Protein 9H48 (pdb70)

Radius of gyration: 15.67 Å; Cα contacts (8 Å, |Δi|>4): 353; chains: 1; bounding box: 42×38×48 Å

B-factor: mean 22.32, std 10.95, range [10.14, 76.87]

GO terms:
  GO:0004800 thyroxine 5'-deiodinase activity (F, IDA)
  GO:0050873 brown fat cell differentiation (P, IDA)
  GO:0004800 thyroxine 5'-deiodinase activity (F, IMP)
  GO:0042404 thyroid hormone catabolic process (P, IMP)
  GO:0006629 lipid metabolic process (P, IMP)
  GO:0005886 plasma membrane (C, TAS)
  GO:0120162 positive regulation of cold-induced thermogenesis (P, IMP)
  GO:0070460 thyroid-stimulating hormone secretion (P, TAS)

Organism: Mus musculus (NCBI:txid10090)

Structure (mmCIF, N/CA/C/O backbone):
data_9H48
#
_entry.id   9H48
#
_cell.length_a   47.772
_cell.length_b   47.772
_cell.length_c   64.686
_cell.angle_alpha   90.000
_cell.angle_beta   90.000
_cell.angle_gamma   120.000
#
_symmetry.space_group_name_H-M   'P 32'
#
loop_
_entity.id
_entity.type
_entity.pdbx_description
1 polymer 'Type II iodothyronine deiodinase'
2 water water
#
loop_
_atom_site.group_PDB
_atom_site.id
_atom_site.type_symbol
_atom_site.label_atom_id
_atom_site.label_alt_id
_atom_site.label_comp_id
_atom_site.label_asym_id
_atom_site.label_entity_id
_atom_site.label_seq_id
_atom_site.pdbx_PDB_ins_code
_atom_site.Cartn_x
_atom_site.Cartn_y
_atom_site.Cartn_z
_atom_site.occupancy
_atom_site.B_iso_or_equiv
_atom_site.auth_seq_id
_atom_site.auth_comp_id
_atom_site.auth_asym_id
_atom_site.auth_atom_id
_atom_site.pdbx_PDB_model_num
ATOM 1 N N A GLY A 1 1 ? 29.59405 -18.04257 -1.64356 0.539 24.96302 70 GLY A N 1
ATOM 2 N N B GLY A 1 1 ? 31.28709 -19.30405 -3.70301 0.461 23.32223 70 GLY A N 1
ATOM 3 C CA A GLY A 1 1 ? 29.98207 -18.79205 -2.82855 0.539 25.07398 70 GLY A CA 1
ATOM 4 C CA B GLY A 1 1 ? 30.11404 -18.89653 -2.93476 0.461 23.74233 70 GLY A CA 1
ATOM 5 C C A GLY A 1 1 ? 28.84964 -19.03664 -3.80493 0.539 23.50085 70 GLY A C 1
ATOM 6 C C B GLY A 1 1 ? 28.74746 -18.91866 -3.62261 0.461 23.14255 70 GLY A C 1
ATOM 7 O O A GLY A 1 1 ? 28.63540 -18.29779 -4.74972 0.539 25.05831 70 GLY A O 1
ATOM 8 O O B GLY A 1 1 ? 28.24242 -17.88098 -4.12046 0.461 24.64108 70 GLY A O 1
ATOM 13 N N . ALA A 1 2 ? 28.10102 -20.09119 -3.57341 1.000 21.78726 71 ALA A N 1
ATOM 14 C CA . ALA A 1 2 ? 26.89273 -20.32399 -4.35323 1.000 19.28434 71 ALA A CA 1
ATOM 15 C C . ALA A 1 2 ? 25.62372 -19.72564 -3.74537 1.000 18.43197 71 ALA A C 1
ATOM 16 O O . ALA A 1 2 ? 24.62037 -19.64894 -4.43973 1.000 18.16749 71 ALA A O 1
ATOM 24 N N . TYR A 1 3 ? 25.62246 -19.38505 -2.45339 1.000 17.53342 72 TYR A N 1
ATOM 25 C CA . TYR A 1 3 ? 24.47963 -18.80472 -1.77140 1.000 17.41872 72 TYR A CA 1
ATOM 26 C C . TYR A 1 3 ? 25.01981 -18.06897 -0.55263 1.000 19.55118 72 TYR A C 1
ATOM 27 O O . TYR A 1 3 ? 26.11068 -18.38245 -0.06860 1.000 22.28737 72 TYR A O 1
ATOM 45 N N . LYS A 1 4 ? 24.23407 -17.12851 -0.04083 1.000 22.22332 73 LYS A N 1
ATOM 46 C CA . LYS A 1 4 ? 24.59272 -16.36309 1.15032 1.000 24.20769 73 LYS A CA 1
ATOM 47 C C . LYS A 1 4 ? 23.77604 -16.83444 2.34646 1.000 25.40544 73 LYS A C 1
ATOM 48 O O . LYS A 1 4 ? 22.64448 -17.27873 2.19601 1.000 27.27133 73 LYS A O 1
ATOM 67 N N . GLN A 1 5 ? 24.34458 -16.68063 3.57084 1.000 27.71327 74 GLN A N 1
ATOM 68 C CA . GLN A 1 5 ? 23.64150 -17.00445 4.83309 1.000 30.32681 74 GLN A CA 1
ATOM 69 C C . GLN A 1 5 ? 24.14057 -16.18794 6.02700 1.000 29.54483 74 GLN A C 1
ATOM 70 O O . GLN A 1 5 ? 25.01303 -16.64837 6.75878 1.000 32.37804 74 GLN A O 1
ATOM 84 N N . VAL A 1 6 ? 23.52342 -15.17680 6.31707 1.000 26.04231 75 VAL A N 1
ATOM 85 C CA . VAL A 1 6 ? 23.94956 -14.28896 7.39410 1.000 24.21815 75 VAL A CA 1
ATOM 86 C C . VAL A 1 6 ? 23.39933 -14.73552 8.74174 1.000 21.33344 75 VAL A C 1
ATOM 87 O O . VAL A 1 6 ? 22.30676 -15.27845 8.85776 1.000 21.20406 75 VAL A O 1
ATOM 100 N N . LYS A 1 7 ? 24.15641 -14.48458 9.79991 1.000 20.25150 76 LYS A N 1
ATOM 101 C CA . LYS A 1 7 ? 23.73325 -14.86397 11.13099 1.000 20.48814 76 LYS A CA 1
ATOM 102 C C . LYS A 1 7 ? 24.13696 -13.83147 12.17670 1.000 18.62300 76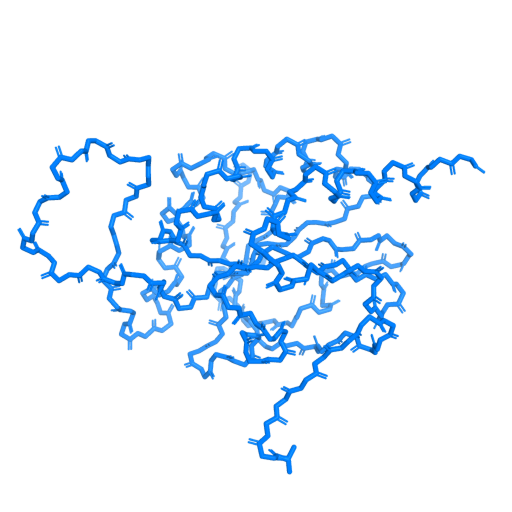 LYS A C 1
ATOM 103 O O . LYS A 1 7 ? 25.02089 -12.98670 11.99501 1.000 18.34614 76 LYS A O 1
ATOM 122 N N . LEU A 1 8 ? 23.43307 -13.92330 13.29479 1.000 18.70929 77 LEU A N 1
ATOM 123 C CA . LEU A 1 8 ? 23.62191 -13.05630 14.43324 1.000 19.42512 77 LEU A CA 1
ATOM 124 C C . LEU A 1 8 ? 25.07801 -13.09135 14.84159 1.000 18.74525 77 LEU A C 1
ATOM 125 O O . LEU A 1 8 ? 25.67581 -14.17219 14.90532 1.000 19.37053 77 LEU A O 1
ATOM 141 N N . GLY A 1 9 ? 25.65720 -11.91067 15.10551 1.000 18.57549 78 GLY A N 1
ATOM 142 C CA . GLY A 1 9 ? 27.01278 -11.76554 15.53362 1.000 18.24028 78 GLY A CA 1
ATOM 143 C C . GLY A 1 9 ? 27.97869 -11.45192 14.42174 1.000 18.07208 78 GLY A C 1
ATOM 144 O O . GLY A 1 9 ? 29.04638 -10.88337 14.68214 1.000 19.49075 78 GLY A O 1
ATOM 148 N N . GLU A 1 10 ? 27.62066 -11.77616 13.18068 1.000 19.15241 79 GLU A N 1
ATOM 149 C CA . GLU A 1 10 ? 28.54362 -11.59102 12.08693 1.000 18.67117 79 GLU A CA 1
ATOM 150 C C . GLU A 1 10 ? 28.67614 -10.11765 11.76892 1.000 17.27521 79 GLU A C 1
ATOM 151 O O . GLU A 1 10 ? 27.79603 -9.29920 12.06946 1.000 18.14094 79 GLU A O 1
ATOM 163 N N . ASP A 1 11 ? 29.75333 -9.78653 11.08129 1.000 18.47329 80 ASP A N 1
ATOM 164 C CA . ASP A 1 11 ? 29.88528 -8.44556 10.53796 1.000 18.48746 80 ASP A CA 1
ATOM 165 C C . ASP A 1 11 ? 28.67414 -8.13429 9.67107 1.000 18.23905 80 ASP A C 1
ATOM 166 O O . ASP A 1 11 ? 28.24354 -8.95580 8.85005 1.000 20.32006 80 ASP A O 1
ATOM 175 N N . ALA A 1 12 ? 28.14482 -6.92411 9.78853 1.000 16.90414 81 ALA A N 1
ATOM 176 C CA . ALA A 1 12 ? 26.99994 -6.51719 8.96681 1.000 17.09763 81 ALA A CA 1
ATOM 177 C C . ALA A 1 12 ? 27.44332 -6.21862 7.53379 1.000 17.67182 81 ALA A C 1
ATOM 178 O O . ALA A 1 12 ? 28.32968 -5.37754 7.33223 1.000 19.21728 81 ALA A O 1
ATOM 185 N N . PRO A 1 13 ? 26.87424 -6.89130 6.52213 1.000 17.62584 82 PRO A N 1
ATOM 186 C CA . PRO A 1 13 ? 27.23071 -6.58863 5.13399 1.000 18.51563 82 PRO A CA 1
ATOM 187 C C . PRO A 1 13 ? 27.03963 -5.12952 4.79157 1.000 17.83328 82 PRO A C 1
ATOM 188 O O . PRO A 1 13 ? 25.99781 -4.53693 5.09814 1.000 18.25760 82 PRO A O 1
ATOM 199 N N . ASN A 1 14 ? 28.04403 -4.53655 4.13948 1.000 18.21222 83 ASN A N 1
ATOM 200 C CA . ASN A 1 14 ? 27.97040 -3.09694 3.85604 1.000 19.32231 83 ASN A CA 1
ATOM 201 C C . ASN A 1 14 ? 27.39697 -2.86616 2.46326 1.000 19.66762 83 ASN A C 1
ATOM 202 O O . ASN A 1 14 ? 28.08069 -2.46865 1.51180 1.000 20.26334 83 ASN A O 1
ATOM 213 N N . SER A 1 15 ? 26.11968 -3.14826 2.35037 1.000 18.59904 84 SER A N 1
ATOM 214 C CA . SER A 1 15 ? 25.50093 -3.21306 1.03039 1.000 18.03349 84 SER A CA 1
ATOM 215 C C . SER A 1 15 ? 25.42317 -1.85835 0.33755 1.000 18.08398 84 SER A C 1
ATOM 216 O O . SER A 1 15 ? 25.34353 -0.80799 0.96789 1.000 18.78962 84 SER A O 1
ATOM 224 N N . SER A 1 16 ? 25.40953 -1.90105 -0.99441 1.000 18.38025 85 SER A N 1
ATOM 225 C CA . SER A 1 16 ? 25.25066 -0.72436 -1.82515 1.000 18.02114 85 SER A CA 1
ATOM 226 C C . SER A 1 16 ? 23.78108 -0.37821 -2.05022 1.000 16.81374 85 SER A C 1
ATOM 227 O O . SER A 1 16 ? 22.99435 -1.22028 -2.50088 1.000 17.46539 85 SER A O 1
ATOM 235 N N . VAL A 1 17 ? 23.43277 0.86761 -1.78063 1.000 16.52353 86 VAL A N 1
ATOM 236 C CA . VAL A 1 17 ? 22.04357 1.32125 -1.79605 1.000 16.27291 86 VAL A CA 1
ATOM 237 C C . VAL A 1 17 ? 21.98256 2.73662 -2.37859 1.000 16.92907 86 VAL A C 1
ATOM 238 O O . VAL A 1 17 ? 23.01263 3.34300 -2.69423 1.000 18.08569 86 VAL A O 1
ATOM 251 N N . VAL A 1 18 ? 20.76203 3.26717 -2.53431 1.000 17.10173 87 VAL A N 1
ATOM 252 C CA . VAL A 1 18 ? 20.55643 4.58314 -3.13864 1.000 16.84200 87 VAL A CA 1
ATOM 253 C C . VAL A 1 18 ? 19.68752 5.42568 -2.20172 1.000 16.01121 87 VAL A C 1
ATOM 254 O O . VAL A 1 18 ? 18.61385 4.99236 -1.78283 1.000 16.52254 87 VAL A O 1
ATOM 267 N N . HIS A 1 19 ? 20.10514 6.66166 -1.95459 1.000 17.00218 88 HIS A N 1
ATOM 268 C CA A HIS A 1 19 ? 19.35330 7.54342 -1.05942 0.566 17.49351 88 HIS A CA 1
ATOM 269 C CA B HIS A 1 19 ? 19.36684 7.56474 -1.08401 0.434 17.39756 88 HIS A CA 1
ATOM 270 C C . HIS A 1 19 ? 18.00144 7.94061 -1.66226 1.000 16.83842 88 HIS A C 1
ATOM 271 O O . HIS A 1 19 ? 17.86340 8.19655 -2.86074 1.000 17.41824 88 HIS A O 1
ATOM 298 N N . VAL A 1 20 ? 16.99256 7.98114 -0.80030 1.000 15.16028 89 VAL A N 1
ATOM 299 C CA . VAL A 1 20 ? 15.66469 8.46813 -1.11309 1.000 15.22372 89 VAL A CA 1
ATOM 300 C C . VAL A 1 20 ? 15.42885 9.66655 -0.19063 1.000 16.90655 89 VAL A C 1
ATOM 301 O O . VAL A 1 20 ? 15.43512 9.53995 1.04801 1.000 19.15650 89 VAL A O 1
ATOM 314 N N . SER A 1 21 ? 15.27431 10.84311 -0.77736 1.000 17.97958 90 SER A N 1
ATOM 315 C CA A SER A 1 21 ? 15.15769 12.05290 0.01848 0.552 20.33438 90 SER A CA 1
ATOM 316 C CA B SER A 1 21 ? 15.16527 12.04501 0.02909 0.448 20.65842 90 SER A CA 1
ATOM 317 C C . SER A 1 21 ? 13.86130 12.05492 0.79941 1.000 23.11568 90 SER A C 1
ATOM 318 O O . SER A 1 21 ? 12.81325 11.66359 0.28759 1.000 24.69310 90 SER A O 1
ATOM 333 N N . ASN A 1 22 ? 13.95874 12.53842 2.03896 1.000 27.83871 91 ASN A N 1
ATOM 334 C CA . ASN A 1 22 ? 12.87896 12.45932 3.02957 1.000 34.79409 91 ASN A CA 1
ATOM 335 C C . ASN A 1 22 ? 13.02017 13.70816 3.87955 1.000 41.54171 91 ASN A C 1
ATOM 336 O O . ASN A 1 22 ? 13.33837 13.65053 5.06788 1.000 41.68983 91 ASN A O 1
ATOM 347 N N . PRO A 1 23 ? 12.82371 14.88880 3.27391 1.000 47.18065 92 PRO A N 1
ATOM 348 C CA . PRO A 1 23 ? 13.19830 16.15153 3.93220 1.000 51.51148 92 PRO A CA 1
ATOM 349 C C . PRO A 1 23 ? 12.14797 16.61320 4.93095 1.000 55.30387 92 PRO A C 1
ATOM 350 O O . PRO A 1 23 ? 10.97686 16.23103 4.87142 1.000 56.11914 92 PRO A O 1
ATOM 361 N N . GLU A 1 24 ? 12.59106 17.47283 5.84819 1.000 57.68900 93 GLU A N 1
ATOM 362 C CA . GLU A 1 24 ? 11.73335 17.96430 6.92266 1.000 59.96297 93 GLU A CA 1
ATOM 363 C C . GLU A 1 24 ? 10.77719 19.02873 6.40221 1.000 60.21581 93 GLU A C 1
ATOM 364 O O . GLU A 1 24 ? 10.42316 19.02304 5.22236 1.000 60.26093 93 GLU A O 1
ATOM 376 N N . THR A 1 34 ? 21.39252 14.71078 1.79664 1.000 58.21023 103 THR A N 1
ATOM 377 C CA . THR A 1 34 ? 22.14856 14.28220 0.62066 1.000 57.67302 103 THR A CA 1
ATOM 378 C C . THR A 1 34 ? 21.23664 14.26096 -0.60936 1.000 55.19643 103 THR A C 1
ATOM 379 O O . THR A 1 34 ? 20.00132 14.19441 -0.47951 1.000 56.22708 103 THR A O 1
ATOM 389 N N . ALA A 1 35 ? 21.84685 14.31568 -1.79709 1.000 51.12578 104 ALA A N 1
ATOM 390 C CA . ALA A 1 35 ? 21.07993 14.42063 -3.03365 1.000 46.74550 104 ALA A CA 1
ATOM 391 C C . ALA A 1 35 ? 20.19226 13.19492 -3.22006 1.000 41.71487 104 ALA A C 1
ATOM 392 O O . ALA A 1 35 ? 20.60584 12.06408 -2.94368 1.000 41.00069 104 ALA A O 1
ATOM 399 N N . ASP A 1 36 ? 18.95460 13.43025 -3.67745 1.000 38.00944 105 ASP A N 1
ATOM 400 C CA . ASP A 1 36 ? 18.02460 12.33712 -3.96126 1.000 33.98352 105 ASP A CA 1
ATOM 401 C C . ASP A 1 36 ? 18.65686 11.45532 -5.02373 1.000 32.33483 105 ASP A C 1
ATOM 402 O O . ASP A 1 36 ? 19.19877 11.95477 -6.01919 1.000 33.05200 105 ASP A O 1
ATOM 411 N N . GLY A 1 37 ? 18.65945 10.15322 -4.77388 1.000 31.23707 106 GLY A N 1
ATOM 412 C CA . GLY A 1 37 ? 19.24061 9.20110 -5.69449 1.000 30.73326 106 GLY A CA 1
ATOM 413 C C . GLY A 1 37 ? 20.72999 8.99426 -5.55092 1.000 28.82641 106 GLY A C 1
ATOM 414 O O . GLY A 1 37 ? 21.30211 8.15231 -6.25766 1.000 30.27548 106 GLY A O 1
ATOM 418 N N . ALA A 1 38 ? 21.38034 9.67532 -4.62492 1.000 26.71748 107 ALA A N 1
ATOM 419 C CA . ALA A 1 38 ? 22.81239 9.45676 -4.44366 1.000 25.87432 107 ALA A CA 1
ATOM 420 C C . ALA A 1 38 ? 23.14379 8.03699 -3.97769 1.000 24.91822 107 ALA A C 1
ATOM 421 O O . ALA A 1 38 ? 22.52108 7.49514 -3.09067 1.000 23.97431 107 ALA A O 1
ATOM 428 N N . GLU A 1 39 ? 24.18253 7.45828 -4.56489 1.000 24.66513 108 GLU A N 1
ATOM 429 C CA . GLU A 1 39 ? 24.63573 6.14958 -4.11870 1.000 24.38906 108 GLU A CA 1
ATOM 430 C C . GLU A 1 39 ? 25.33022 6.25652 -2.77892 1.000 21.62128 108 GLU A C 1
ATOM 431 O O . GLU A 1 39 ? 26.01250 7.23952 -2.47724 1.000 23.41879 108 GLU A O 1
ATOM 443 N N . CYS A 1 40 ? 25.13630 5.23803 -1.96179 1.000 20.61597 109 CYS A N 1
ATOM 444 C CA . CYS A 1 40 ? 25.72047 5.16568 -0.63226 1.000 20.44852 109 CYS A CA 1
ATOM 445 C C . CYS A 1 40 ? 25.80148 3.70769 -0.18678 1.000 19.02316 109 CYS A C 1
ATOM 446 O O . CYS A 1 40 ? 25.45788 2.77857 -0.92100 1.000 19.15732 109 CYS A O 1
ATOM 454 N N . HIS A 1 41 ? 26.26580 3.51590 1.05333 1.000 20.64357 110 HIS A N 1
ATOM 455 C CA . HIS A 1 41 ? 26.36427 2.18515 1.63799 1.000 20.28073 110 HIS A CA 1
ATOM 456 C C . HIS A 1 41 ? 25.63260 2.14165 2.96724 1.000 19.29155 110 HIS A C 1
ATOM 457 O O . HIS A 1 41 ? 25.57950 3.14395 3.69313 1.000 19.23092 110 HIS A O 1
ATOM 471 N N . LEU A 1 42 ? 25.15651 0.94811 3.31937 1.000 18.12901 111 LEU A N 1
ATOM 472 C CA A LEU A 1 42 ? 24.37094 0.77131 4.53752 0.539 17.69268 111 LEU A CA 1
ATOM 473 C CA B LEU A 1 42 ? 24.36947 0.77367 4.53546 0.461 18.22055 111 LEU A CA 1
ATOM 474 C C . LEU A 1 42 ? 25.08937 1.29223 5.77546 1.000 18.24310 111 LEU A C 1
ATOM 475 O O . LEU A 1 42 ? 24.48978 1.95013 6.61564 1.000 18.89750 111 LEU A O 1
ATOM 506 N N . LEU A 1 43 ? 26.37480 0.97763 5.92653 1.000 19.42689 112 LEU A N 1
ATOM 507 C CA . LEU A 1 43 ? 27.07785 1.38191 7.14493 1.000 21.93809 112 LEU A CA 1
ATOM 508 C C . LEU A 1 43 ? 27.40065 2.86127 7.17524 1.000 21.18984 112 LEU A C 1
ATOM 509 O O . LEU A 1 43 ? 27.80285 3.36555 8.22594 1.000 21.43666 112 LEU A O 1
ATOM 525 N N . ASP A 1 44 ? 27.15010 3.58563 6.08173 1.000 20.66822 113 ASP A N 1
ATOM 526 C CA . ASP A 1 44 ? 27.23814 5.03644 6.15936 1.000 20.68266 113 ASP A CA 1
ATOM 527 C C . ASP A 1 44 ? 26.24800 5.58989 7.17073 1.000 20.82443 113 ASP A C 1
ATOM 528 O O . ASP A 1 44 ? 26.45340 6.70251 7.67127 1.000 22.12937 113 ASP A O 1
ATOM 537 N N . PHE A 1 45 ? 25.17573 4.85067 7.47271 1.000 19.59492 114 PHE A N 1
ATOM 538 C CA . PHE A 1 45 ? 24.13654 5.31098 8.37959 1.000 19.16072 114 PHE A CA 1
ATOM 539 C C . PHE A 1 45 ? 24.36913 4.92429 9.82924 1.000 21.15901 114 PHE A C 1
ATOM 540 O O . PHE A 1 45 ? 23.58484 5.31881 10.70685 1.000 23.03276 114 PHE A O 1
ATOM 557 N N . ALA A 1 46 ? 25.41099 4.15853 10.10169 1.000 22.06329 115 ALA A N 1
ATOM 558 C CA . ALA A 1 46 ? 25.69579 3.70709 11.45693 1.000 25.31079 115 ALA A CA 1
ATOM 559 C C . ALA A 1 46 ? 26.73309 4.60450 12.11021 1.000 27.98365 115 ALA A C 1
ATOM 560 O O . ALA A 1 46 ? 27.65838 5.07490 11.43834 1.000 30.83533 115 ALA A O 1
ATOM 567 N N . SER A 1 47 ? 26.61646 4.80211 13.43926 1.000 30.26003 116 SER A N 1
ATOM 568 C CA . SER A 1 47 ? 27.39464 5.84220 14.13330 1.000 34.63937 116 SER A CA 1
ATOM 569 C C . SER A 1 47 ? 27.77473 5.40061 15.53920 1.000 34.68312 116 SER A C 1
ATOM 570 O O . SER A 1 47 ? 26.89772 5.08467 16.34272 1.000 34.73310 116 SER A O 1
ATOM 577 N N . ALA A 1 48 ? 29.06411 5.37677 15.85335 1.000 34.31601 117 ALA A N 1
ATOM 578 C CA . ALA A 1 48 ? 29.54198 5.11127 17.22020 1.000 32.86716 117 ALA A CA 1
ATOM 579 C C . ALA A 1 48 ? 28.94105 3.82036 17.77842 1.000 28.89570 117 ALA A C 1
ATOM 580 O O . ALA A 1 48 ? 28.99150 2.76512 17.12496 1.000 30.86984 117 ALA A O 1
ATOM 587 N N . GLU A 1 49 ? 28.41405 3.81647 18.99912 1.000 27.29440 118 GLU A N 1
ATOM 588 C CA . GLU A 1 49 ? 27.82364 2.59176 19.54315 1.000 27.88753 118 GLU A CA 1
ATOM 589 C C . GLU A 1 49 ? 26.31483 2.55803 19.41237 1.000 24.40761 118 GLU A C 1
ATOM 590 O O . GLU A 1 49 ? 25.63775 1.59706 19.97599 1.000 23.88146 118 GLU A O 1
ATOM 602 N N . ARG A 1 50 ? 25.77472 3.60149 18.61456 1.000 20.46848 119 ARG A N 1
ATOM 603 C CA . ARG A 1 50 ? 24.36844 3.79305 18.45779 1.000 17.86128 119 ARG A CA 1
ATOM 604 C C . ARG A 1 50 ? 23.85224 2.62793 17.63470 1.000 17.34608 119 ARG A C 1
ATOM 605 O O . ARG A 1 50 ? 24.44427 2.30007 16.59010 1.000 18.40006 119 ARG A O 1
ATOM 626 N N . PRO A 1 51 ? 22.82035 1.96538 18.07231 1.000 17.11509 120 PRO A N 1
ATOM 627 C CA . PRO A 1 51 ? 22.21131 0.94465 17.22782 1.000 16.72612 120 PRO A CA 1
ATOM 628 C C . PRO A 1 51 ? 21.71072 1.59511 15.94675 1.000 14.39469 120 PRO A C 1
ATOM 629 O O . PRO A 1 51 ? 21.20694 2.71650 15.96139 1.000 15.67781 120 PRO A O 1
ATOM 640 N N . LEU A 1 52 ? 21.77426 0.82100 14.85666 1.000 14.37076 121 LEU A N 1
ATOM 641 C CA . LEU A 1 52 ? 21.12452 1.13325 13.57956 1.000 13.40048 121 LEU A CA 1
ATOM 642 C C . LEU A 1 52 ? 20.08853 0.04900 13.32387 1.000 12.92025 121 LEU A C 1
ATOM 643 O O . LEU A 1 52 ? 20.43810 -1.10907 13.08432 1.000 13.31447 121 LEU A O 1
ATOM 659 N N . VAL A 1 53 ? 18.81894 0.44602 13.32344 1.000 12.91708 122 VAL A N 1
ATOM 660 C CA . VAL A 1 53 ? 17.70084 -0.47388 13.11658 1.000 12.10705 122 VAL A CA 1
ATOM 661 C C . VAL A 1 53 ? 17.37842 -0.41477 11.64521 1.000 12.02031 122 VAL A C 1
ATOM 662 O O . VAL A 1 53 ? 16.97311 0.64962 11.14169 1.000 13.38519 122 VAL A O 1
ATOM 675 N N . VAL A 1 54 ? 17.51268 -1.53566 10.94207 1.000 11.89966 123 VAL A N 1
ATOM 676 C CA . VAL A 1 54 ? 17.30969 -1.57978 9.50267 1.000 12.10383 123 VAL A CA 1
ATOM 677 C C . VAL A 1 54 ? 16.08337 -2.44069 9.20208 1.000 12.18950 123 VAL A C 1
ATOM 678 O O . VAL A 1 54 ? 16.02719 -3.62144 9.58177 1.000 12.14562 123 VAL A O 1
ATOM 691 N N . ASN A 1 55 ? 15.11648 -1.84989 8.49634 1.000 11.72334 124 ASN A N 1
ATOM 692 C CA . ASN A 1 55 ? 13.82436 -2.48095 8.20369 1.000 11.95888 124 ASN A CA 1
ATOM 693 C C . ASN A 1 55 ? 13.68761 -2.59855 6.69878 1.000 10.65410 124 ASN A C 1
ATOM 694 O O . ASN A 1 55 ? 13.66071 -1.58123 6.01173 1.000 11.36551 124 ASN A O 1
ATOM 705 N N . PHE A 1 56 ? 13.66696 -3.83763 6.20134 1.000 10.92081 125 PHE A N 1
ATOM 706 C CA . PHE A 1 56 ? 13.65236 -4.15302 4.77271 1.000 10.83664 125 PHE A CA 1
ATOM 707 C C . PHE A 1 56 ? 12.23339 -4.54468 4.34301 1.000 11.12354 125 PHE A C 1
ATOM 708 O O . PHE A 1 56 ? 11.60870 -5.38356 4.97491 1.000 11.21225 125 PHE A O 1
ATOM 725 N N . GLY A 1 57 ? 11.74868 -3.96778 3.23552 1.000 11.28483 126 GLY A N 1
ATOM 726 C CA . GLY A 1 57 ? 10.44747 -4.36626 2.71470 1.000 11.24356 126 GLY A CA 1
ATOM 727 C C . GLY A 1 57 ? 10.03562 -3.54656 1.50836 1.000 10.54150 126 GLY A C 1
ATOM 728 O O . GLY A 1 57 ? 10.84244 -2.83935 0.91286 1.000 11.14316 126 GLY A O 1
ATOM 732 N N . SER A 1 58 ? 8.76557 -3.68359 1.13425 1.000 10.60821 127 SER A N 1
ATOM 733 C CA . SER A 1 58 ? 8.20104 -3.02154 -0.05034 1.000 10.35550 127 SER A CA 1
ATOM 734 C C . SER A 1 58 ? 6.73059 -2.71996 0.20421 1.000 10.25688 127 SER A C 1
ATOM 735 O O . SER A 1 58 ? 6.11499 -3.30787 1.09938 1.000 11.29076 127 SER A O 1
ATOM 743 N N . ALA A 1 59 ? 6.16292 -1.81116 -0.59844 1.000 10.44375 128 ALA A N 1
ATOM 744 C CA . ALA A 1 59 ? 4.79366 -1.38356 -0.39601 1.000 10.35307 128 ALA A CA 1
ATOM 745 C C . ALA A 1 59 ? 3.77641 -2.48850 -0.57967 1.000 10.51203 128 ALA A C 1
ATOM 746 O O . ALA A 1 59 ? 2.65230 -2.38881 -0.05404 1.000 10.82819 128 ALA A O 1
ATOM 753 N N . THR A 1 60 ? 4.10516 -3.52447 -1.36404 1.000 10.90139 129 THR A N 1
ATOM 754 C CA . THR A 1 60 ? 3.16689 -4.59594 -1.64821 1.000 11.00156 129 THR A CA 1
ATOM 755 C C . THR A 1 60 ? 3.35336 -5.79258 -0.71939 1.000 11.25038 129 THR A C 1
ATOM 756 O O . THR A 1 60 ? 2.72019 -6.84561 -0.93730 1.000 11.66233 129 THR A O 1
ATOM 767 N N . CYS A 1 61 ? 4.12106 -5.64241 0.37005 1.000 10.59764 130 CYS A N 1
ATOM 768 C CA . CYS A 1 61 ? 4.33893 -6.68455 1.37288 1.000 10.53552 130 CYS A CA 1
ATOM 769 C C . CYS A 1 61 ? 3.49399 -6.36332 2.61733 1.000 11.34601 130 CYS A C 1
ATOM 770 O O . CYS A 1 61 ? 3.87275 -5.47946 3.40754 1.000 10.68073 130 CYS A O 1
ATOM 778 N N . PRO A 1 62 ? 2.35680 -7.01659 2.83073 1.000 11.30466 131 PRO A N 1
ATOM 779 C CA . PRO A 1 62 ? 1.49081 -6.65993 3.95889 1.000 11.38305 131 PRO A CA 1
ATOM 780 C C . PRO A 1 62 ? 2.15864 -6.80812 5.32779 1.000 10.91921 131 PRO A C 1
ATOM 781 O O . PRO A 1 62 ? 1.97090 -5.93319 6.17671 1.000 11.19859 131 PRO A O 1
ATOM 792 N N . PRO A 1 63 ? 2.90902 -7.86574 5.62410 1.000 11.19527 132 PRO A N 1
ATOM 793 C CA . PRO A 1 63 ? 3.53226 -7.89680 6.95964 1.000 12.38618 132 PRO A CA 1
ATOM 794 C C . PRO A 1 63 ? 4.36512 -6.65348 7.24865 1.000 12.04013 132 PRO A C 1
ATOM 795 O O . PRO A 1 63 ? 4.35729 -6.13046 8.38941 1.000 12.47005 132 PRO A O 1
ATOM 806 N N . PHE A 1 64 ? 5.09869 -6.16154 6.25102 1.000 11.12392 133 PHE A N 1
ATOM 807 C CA . PHE A 1 64 ? 5.89345 -4.94568 6.37099 1.000 10.68382 133 PHE A CA 1
ATOM 808 C C . PHE A 1 64 ? 5.01635 -3.71675 6.53892 1.000 10.14172 133 PHE A C 1
ATOM 809 O O . PHE A 1 64 ? 5.19078 -2.93098 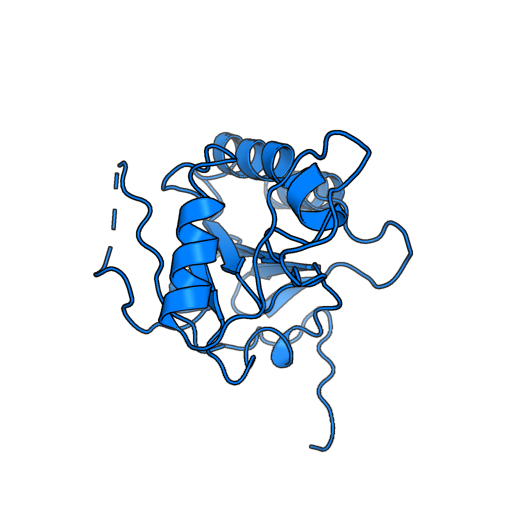7.47853 1.000 10.54084 133 PHE A O 1
ATOM 826 N N . THR A 1 65 ? 4.05845 -3.49297 5.61968 1.000 10.16061 134 THR A N 1
ATOM 827 C CA . THR A 1 65 ? 3.30986 -2.23025 5.67252 1.000 10.57549 134 THR A CA 1
ATOM 828 C C . THR A 1 65 ? 2.41667 -2.17918 6.90765 1.000 10.48017 134 THR A C 1
ATOM 829 O O . THR A 1 65 ? 2.21528 -1.10069 7.47262 1.000 11.28332 134 THR A O 1
ATOM 840 N N . ARG A 1 66 ? 1.88033 -3.32634 7.33105 1.000 10.99703 135 ARG A N 1
ATOM 841 C CA . ARG A 1 66 ? 1.06898 -3.36101 8.53541 1.000 11.44282 135 ARG A CA 1
ATOM 842 C C . ARG A 1 66 ? 1.78383 -2.81484 9.75858 1.000 11.23114 135 ARG A C 1
ATOM 843 O O . ARG A 1 66 ? 1.10412 -2.30649 10.65098 1.000 11.74260 135 ARG A O 1
ATOM 864 N N . GLN A 1 67 ? 3.10526 -2.97397 9.83828 1.000 10.72422 136 GLN A N 1
ATOM 865 C CA . GLN A 1 67 ? 3.87725 -2.51725 10.98689 1.000 10.97108 136 GLN A CA 1
ATOM 866 C C . GLN A 1 67 ? 4.61213 -1.20141 10.72726 1.000 11.27833 136 GLN A C 1
ATOM 867 O O . GLN A 1 67 ? 5.36426 -0.74680 11.58569 1.000 11.31199 136 GLN A O 1
ATOM 881 N N . LEU A 1 68 ? 4.39763 -0.55140 9.56833 1.000 10.25837 137 LEU A N 1
ATOM 882 C CA . LEU A 1 68 ? 5.07348 0.73071 9.34201 1.000 11.01985 137 LEU A CA 1
ATOM 883 C C . LEU A 1 68 ? 4.62110 1.79870 10.34336 1.000 12.07105 137 LEU A C 1
ATOM 884 O O . LEU A 1 68 ? 5.48189 2.58840 10.77651 1.000 12.17834 137 LEU A O 1
ATOM 900 N N . PRO A 1 69 ? 3.35091 1.88164 10.75275 1.000 11.16042 138 PRO A N 1
ATOM 901 C CA . PRO A 1 69 ? 3.03087 2.84640 11.82013 1.000 11.49856 138 PRO A CA 1
ATOM 902 C C . PRO A 1 69 ? 3.79038 2.55449 13.09678 1.000 11.76936 138 PRO A C 1
ATOM 903 O O . PRO A 1 69 ? 4.30460 3.49271 13.73801 1.000 12.27646 138 PRO A O 1
ATOM 914 N N . ALA A 1 70 ? 3.93336 1.28501 13.46706 1.000 11.23655 139 ALA A N 1
ATOM 915 C CA . ALA A 1 70 ? 4.70148 0.92473 14.65065 1.000 11.31445 139 ALA A CA 1
ATOM 916 C C . ALA A 1 70 ? 6.15938 1.25938 14.44837 1.000 11.29355 139 ALA A C 1
ATOM 917 O O . ALA A 1 70 ? 6.81906 1.67377 15.39722 1.000 12.03812 139 ALA A O 1
ATOM 924 N N . PHE A 1 71 ? 6.69329 1.13012 13.22885 1.000 12.27359 140 PHE A N 1
ATOM 925 C CA . PHE A 1 71 ? 8.05608 1.57280 12.94470 1.000 12.21240 140 PHE A CA 1
ATOM 926 C C . PHE A 1 71 ? 8.20986 3.07433 13.14827 1.000 11.97115 140 PHE A C 1
ATOM 927 O O . PHE A 1 71 ? 9.19711 3.54154 13.74911 1.000 12.71954 140 PHE A O 1
ATOM 944 N N . ARG A 1 72 ? 7.25588 3.83847 12.62756 1.000 12.40120 141 ARG A N 1
ATOM 945 C CA . ARG A 1 72 ? 7.25261 5.28974 12.80934 1.000 12.47815 141 ARG A CA 1
ATOM 946 C C . ARG A 1 72 ? 7.30020 5.64261 14.28783 1.000 12.10937 141 ARG A C 1
ATOM 947 O O . ARG A 1 72 ? 8.04662 6.53940 14.70838 1.000 12.06840 141 ARG A O 1
ATOM 968 N N . GLN A 1 73 ? 6.52845 4.92459 15.10211 1.000 12.03408 142 GLN A N 1
ATOM 969 C CA . GLN A 1 73 ? 6.54613 5.16839 16.53486 1.000 11.69485 142 GLN A CA 1
ATOM 970 C C . GLN A 1 73 ? 7.90479 4.87927 17.15832 1.000 11.69077 142 GLN A C 1
ATOM 971 O O . GLN A 1 73 ? 8.36405 5.63783 18.03097 1.000 12.57116 142 GLN A O 1
ATOM 985 N N . LEU A 1 74 ? 8.55269 3.79225 16.76049 1.000 11.31782 143 LEU A N 1
ATOM 986 C CA . LEU A 1 74 ? 9.92810 3.52167 17.22289 1.000 12.98747 143 LEU A CA 1
ATOM 987 C C . LEU A 1 74 ? 10.86645 4.67069 16.90324 1.000 12.61574 143 LEU A C 1
ATOM 988 O O . LEU A 1 74 ? 11.69552 5.05385 17.74106 1.000 13.99526 143 LEU A O 1
ATOM 1004 N N . VAL A 1 75 ? 10.78895 5.18030 15.67310 1.000 12.39497 144 VAL A N 1
ATOM 1005 C CA . VAL A 1 75 ? 11.61521 6.31380 15.25252 1.000 13.65165 144 VAL A CA 1
ATOM 1006 C C . VAL A 1 75 ? 11.32810 7.49312 16.17253 1.000 13.81885 144 VAL A C 1
ATOM 1007 O O . VAL A 1 75 ? 12.24591 8.14867 16.67231 1.000 15.99583 144 VAL A O 1
ATOM 1020 N N . GLU A 1 76 ? 10.06191 7.77794 16.41873 1.000 14.12957 145 GLU A N 1
ATOM 1021 C CA . GLU A 1 76 ? 9.72809 8.92250 17.25344 1.000 15.31228 145 GLU A CA 1
ATOM 1022 C C . GLU A 1 76 ? 10.27094 8.75633 18.66730 1.000 16.23776 145 GLU A C 1
ATOM 1023 O O . GLU A 1 76 ? 10.75854 9.71517 19.26845 1.000 18.69371 145 GLU A O 1
ATOM 1035 N N . GLU A 1 77 ? 10.18911 7.56246 19.22090 1.000 15.14252 146 GLU A N 1
ATOM 1036 C CA . GLU A 1 77 ? 10.54891 7.34626 20.60951 1.000 16.06813 146 GLU A CA 1
ATOM 1037 C C . GLU A 1 77 ? 12.03231 7.18266 20.81124 1.000 16.71892 146 GLU A C 1
ATOM 1038 O O . GLU A 1 77 ? 12.50759 7.47276 21.91358 1.000 19.34032 146 GLU A O 1
ATOM 1050 N N . PHE A 1 78 ? 12.77908 6.71152 19.81038 1.000 15.26606 147 PHE A N 1
ATOM 1051 C CA . PHE A 1 78 ? 14.17672 6.33349 20.00778 1.000 15.40657 147 PHE A CA 1
ATOM 1052 C C . PHE A 1 78 ? 15.17722 7.04233 19.11932 1.000 15.18855 147 PHE A C 1
ATOM 1053 O O . PHE A 1 78 ? 16.39006 6.78044 19.24740 1.000 16.81171 147 PHE A O 1
ATOM 1070 N N . SER A 1 79 ? 14.74785 7.94379 18.22623 1.000 16.45850 148 SER A N 1
ATOM 1071 C CA . SER A 1 79 ? 15.71032 8.51280 17.27975 1.000 17.81085 148 SER A CA 1
ATOM 1072 C C . SER A 1 79 ? 16.79778 9.35078 17.94688 1.000 19.75478 148 SER A C 1
ATOM 1073 O O . SER A 1 79 ? 17.85557 9.55608 17.34589 1.000 20.42456 148 SER A O 1
ATOM 1081 N N . SER A 1 80 ? 16.59210 9.83238 19.17718 1.000 20.50340 149 SER A N 1
ATOM 1082 C CA . SER A 1 80 ? 17.65099 10.59023 19.83929 1.000 22.63986 149 SER A CA 1
ATOM 1083 C C . SER A 1 80 ? 18.81685 9.68756 20.24404 1.000 22.43395 149 SER A C 1
ATOM 1084 O O . SER A 1 80 ? 19.93183 10.19001 20.41316 1.000 24.41677 149 SER A O 1
ATOM 1092 N N . VAL A 1 81 ? 18.59742 8.38083 20.35554 1.000 21.21767 150 VAL A N 1
ATOM 1093 C CA . VAL A 1 81 ? 19.58271 7.43367 20.86051 1.000 19.92198 150 VAL A CA 1
ATOM 1094 C C . VAL A 1 81 ? 19.92953 6.31201 19.88771 1.000 17.96747 150 VAL A C 1
ATOM 1095 O O . VAL A 1 81 ? 20.93627 5.61538 20.10268 1.000 19.15993 150 VAL A O 1
ATOM 1108 N N . ALA A 1 82 ? 19.15282 6.12805 18.81334 1.000 16.38464 151 ALA A N 1
ATOM 1109 C CA . ALA A 1 82 ? 19.35557 5.0570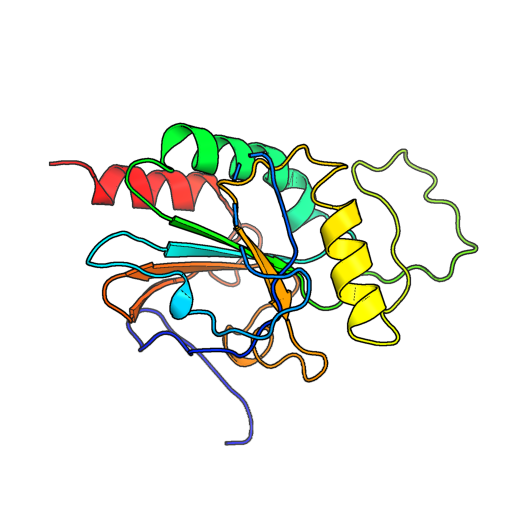7 17.84185 1.000 15.67103 151 ALA A CA 1
ATOM 1110 C C . ALA A 1 82 ? 19.00896 5.60625 16.47127 1.000 14.48949 151 ALA A C 1
ATOM 1111 O O . ALA A 1 82 ? 18.18949 6.53537 16.34959 1.000 15.28330 151 ALA A O 1
ATOM 1118 N N . ASP A 1 83 ? 19.66994 5.06837 15.45542 1.000 14.49252 152 ASP A N 1
ATOM 1119 C CA . ASP A 1 83 ? 19.40104 5.41657 14.05910 1.000 14.47330 152 ASP A CA 1
ATOM 1120 C C . ASP A 1 83 ? 18.48572 4.38689 13.42092 1.000 13.44172 152 ASP A C 1
ATOM 1121 O O . ASP A 1 83 ? 18.48119 3.21844 13.80876 1.000 13.73709 152 ASP A O 1
ATOM 1130 N N . PHE A 1 84 ? 17.69522 4.85583 12.43917 1.000 13.38413 153 PHE A N 1
ATOM 1131 C CA . PHE A 1 84 ? 16.67681 4.04362 11.76616 1.000 12.82886 153 PHE A CA 1
ATOM 1132 C C . PHE A 1 84 ? 16.85894 4.17993 10.26908 1.000 12.93993 153 PHE A C 1
ATOM 1133 O O . PHE A 1 84 ? 16.99322 5.29327 9.75300 1.000 14.56966 153 PHE A O 1
ATOM 1150 N N . LEU A 1 85 ? 16.79564 3.02192 9.58876 1.000 12.31842 154 LEU A N 1
ATOM 1151 C CA . LEU A 1 85 ? 16.97969 2.97049 8.13037 1.000 12.50754 154 LEU A CA 1
ATOM 1152 C C . LEU A 1 85 ? 15.93397 2.04012 7.53924 1.000 11.86647 154 LEU A C 1
ATOM 1153 O O . LEU A 1 85 ? 15.83926 0.88904 7.97338 1.000 13.48770 154 LEU A O 1
ATOM 1169 N N . LEU A 1 86 ? 15.17501 2.51572 6.55317 1.000 11.95318 155 LEU A N 1
ATOM 1170 C CA . LEU A 1 86 ? 14.24354 1.67933 5.80553 1.000 11.57415 155 LEU A CA 1
ATOM 1171 C C . LEU A 1 86 ? 14.91838 1.38021 4.47428 1.000 11.59269 155 LEU A C 1
ATOM 1172 O O . LEU A 1 86 ? 15.34041 2.31532 3.78603 1.000 12.34228 155 LEU A O 1
ATOM 1188 N N . VAL A 1 87 ? 15.04923 0.10522 4.12745 1.000 11.02129 156 VAL A N 1
ATOM 1189 C CA . VAL A 1 87 ? 15.62954 -0.32522 2.85621 1.000 11.70283 156 VAL A CA 1
ATOM 1190 C C . VAL A 1 87 ? 14.50310 -0.87541 1.98091 1.000 11.08938 156 VAL A C 1
ATOM 1191 O O . VAL A 1 87 ? 13.91314 -1.92381 2.28921 1.000 11.86372 156 VAL A O 1
ATOM 1204 N N . TYR A 1 88 ? 14.20167 -0.15397 0.89695 1.000 11.38417 157 TYR A N 1
ATOM 1205 C CA . TYR A 1 88 ? 13.12609 -0.49102 -0.02336 1.000 10.67497 157 TYR A CA 1
ATOM 1206 C C . TYR A 1 88 ? 13.65234 -1.48580 -1.04762 1.000 11.15780 157 TYR A C 1
ATOM 1207 O O . TYR A 1 88 ? 14.60182 -1.17822 -1.78958 1.000 12.14373 157 TYR A O 1
ATOM 1225 N N . ILE A 1 89 ? 13.10849 -2.70388 -1.04311 1.000 11.60806 158 ILE A N 1
ATOM 1226 C CA . ILE A 1 89 ? 13.57833 -3.81152 -1.88447 1.000 11.58332 158 ILE A CA 1
ATOM 1227 C C . ILE A 1 89 ? 12.61850 -4.06125 -3.04501 1.000 12.18228 158 ILE A C 1
ATOM 1228 O O . ILE A 1 89 ? 11.71041 -3.26886 -3.29739 1.000 13.28248 158 ILE A O 1
ATOM 1244 N N A ASP A 1 90 ? 12.86839 -5.11241 -3.82166 0.395 12.86193 159 ASP A N 1
ATOM 1245 N N B ASP A 1 90 ? 12.83650 -5.14955 -3.79114 0.605 12.88820 159 ASP A N 1
ATOM 1246 C CA A ASP A 1 90 ? 11.94514 -5.50749 -4.88353 0.395 13.54058 159 ASP A CA 1
ATOM 1247 C CA B ASP A 1 90 ? 11.91387 -5.48243 -4.87303 0.605 12.94690 159 ASP A CA 1
ATOM 1248 C C A ASP A 1 90 ? 10.53542 -5.71204 -4.32988 0.395 13.00855 159 ASP A C 1
ATOM 1249 C C B ASP A 1 90 ? 10.51560 -5.80302 -4.35060 0.605 12.39883 159 ASP A C 1
ATOM 1250 O O A ASP A 1 90 ? 10.35157 -6.03584 -3.15379 0.395 12.97592 159 ASP A O 1
ATOM 1251 O O B ASP A 1 90 ? 10.32955 -6.29505 -3.23337 0.605 12.88461 159 ASP A O 1
ATOM 1268 N N . GLU A 1 91 ? 9.51433 -5.51544 -5.17201 1.000 13.47323 160 GLU A N 1
ATOM 1269 C CA . GLU A 1 91 ? 8.14385 -5.73306 -4.70271 1.000 13.04190 160 GLU A CA 1
ATOM 1270 C C . GLU A 1 91 ? 7.86325 -7.18193 -4.33762 1.000 13.46099 160 GLU A C 1
ATOM 1271 O O . GLU A 1 91 ? 8.13771 -8.11180 -5.10741 1.000 14.79042 160 GLU A O 1
ATOM 1284 N N . ALA A 1 92 ? 7.22369 -7.37420 -3.19031 1.000 12.81801 161 ALA A N 1
ATOM 1285 C CA . ALA A 1 92 ? 6.78571 -8.70194 -2.78143 1.000 13.34931 161 ALA A CA 1
ATOM 1286 C C . ALA A 1 92 ? 5.70147 -9.25195 -3.69596 1.000 13.67410 161 ALA A C 1
ATOM 1287 O O . ALA A 1 92 ? 5.70210 -10.45937 -4.00461 1.000 15.22721 161 ALA A O 1
ATOM 1294 N N . HIS A 1 93 ? 4.73253 -8.40848 -4.07708 1.000 12.57974 162 HIS A N 1
ATOM 1295 C CA . HIS A 1 93 ? 3.55938 -8.85433 -4.83698 1.000 12.56228 162 HIS A CA 1
ATOM 1296 C C . HIS A 1 93 ? 3.30157 -7.80269 -5.90707 1.000 12.68274 162 HIS A C 1
ATOM 1297 O O . HIS A 1 93 ? 2.39037 -6.97893 -5.78825 1.000 13.25972 162 HIS A O 1
ATOM 1311 N N . PRO A 1 94 ? 4.09370 -7.80597 -6.96855 1.000 12.98349 163 PRO A N 1
ATOM 1312 C CA . PRO A 1 94 ? 3.94732 -6.76311 -7.98459 1.000 13.48549 163 PRO A CA 1
ATOM 1313 C C . PRO A 1 94 ? 2.58149 -6.82782 -8.64924 1.000 13.19237 163 PRO A C 1
ATOM 1314 O O . PRO A 1 94 ? 2.03650 -7.90392 -8.93546 1.000 14.44384 163 PRO A O 1
ATOM 1325 N N . SER A 1 95 ? 2.03402 -5.63312 -8.93463 1.000 13.53099 164 SER A N 1
ATOM 1326 C CA . SER A 1 95 ? 0.72765 -5.51844 -9.55116 1.000 14.52368 164 SER A CA 1
ATOM 1327 C C . SER A 1 95 ? 0.80699 -5.76509 -11.05233 1.000 14.46866 164 SER A C 1
ATOM 1328 O O . SER A 1 95 ? 1.70832 -5.24253 -11.71242 1.000 15.86931 164 SER A O 1
ATOM 1336 N N . ASP A 1 96 ? -0.24866 -6.37350 -11.61702 1.000 15.58024 165 ASP A N 1
ATOM 1337 C CA . ASP A 1 96 ? -0.44272 -6.44550 -13.07914 1.000 15.47992 165 ASP A CA 1
ATOM 1338 C C . ASP A 1 96 ? -1.46562 -5.46472 -13.54754 1.000 15.85861 165 ASP A C 1
ATOM 1339 O O . ASP A 1 96 ? -1.78980 -5.45473 -14.73979 1.000 16.21103 165 ASP A O 1
ATOM 1348 N N . GLY A 1 97 ? -1.96862 -4.60959 -12.67333 1.000 14.59884 166 GLY A N 1
ATOM 1349 C CA . GLY A 1 97 ? -2.73882 -3.45399 -13.10525 1.000 14.84195 166 GLY A CA 1
ATOM 1350 C C . GLY A 1 97 ? -4.20338 -3.64271 -13.39071 1.000 14.47785 166 GLY A C 1
ATOM 1351 O O . GLY A 1 97 ? -4.92161 -2.63495 -13.49832 1.000 14.85057 166 GLY A O 1
ATOM 1355 N N . TRP A 1 98 ? -4.67102 -4.88087 -13.54669 1.000 15.27708 167 TRP A N 1
ATOM 1356 C CA . TRP A 1 98 ? -6.04744 -5.18111 -13.94459 1.000 15.51089 167 TRP A CA 1
ATOM 1357 C C . TRP A 1 98 ? -6.91903 -5.57078 -12.76980 1.000 17.09813 167 TRP A C 1
ATOM 1358 O O . TRP A 1 98 ? -8.06076 -5.09339 -12.63517 1.000 16.86628 167 TRP A O 1
ATOM 1379 N N . ALA A 1 99 ? -6.42005 -6.46587 -11.92930 1.000 20.67025 168 ALA A N 1
ATOM 1380 C CA . ALA A 1 99 ? -7.26593 -7.05602 -10.90310 1.000 22.20221 168 ALA A CA 1
ATOM 1381 C C . ALA A 1 99 ? -7.51920 -6.03961 -9.82221 1.000 22.35007 168 ALA A C 1
ATOM 1382 O O . ALA A 1 99 ? -6.59255 -5.36014 -9.37369 1.000 24.02542 168 ALA A O 1
ATOM 1389 N N . VAL A 1 100 ? -8.76426 -5.95071 -9.36228 1.000 23.65933 169 VAL A N 1
ATOM 1390 C CA . VAL A 1 100 ? -9.14083 -4.97692 -8.34164 1.000 26.03165 169 VAL A CA 1
ATOM 1391 C C . VAL A 1 100 ? -9.13893 -5.69968 -6.99831 1.000 32.05224 169 VAL A C 1
ATOM 1392 O O . VAL A 1 100 ? -9.92635 -6.64996 -6.81329 1.000 31.99272 169 VAL A O 1
ATOM 1405 N N . PRO A 1 101 ? -8.23788 -5.33664 -6.06434 1.000 36.64618 170 PRO A N 1
ATOM 1406 C CA . PRO A 1 101 ? -8.34314 -5.86477 -4.69741 1.000 41.77153 170 PRO A CA 1
ATOM 1407 C C . PRO A 1 101 ? -9.77138 -5.65044 -4.21195 1.000 45.76500 170 PRO A C 1
ATOM 1408 O O . PRO A 1 101 ? -10.20411 -4.50042 -4.08927 1.000 45.44147 170 PRO A O 1
ATOM 1419 N N . GLY A 1 102 ? -10.52300 -6.73975 -4.00410 1.000 50.59278 171 GLY A N 1
ATOM 1420 C CA . GLY A 1 102 ? -11.92109 -6.61652 -3.62024 1.000 54.19813 171 GLY A CA 1
ATOM 1421 C C . GLY A 1 102 ? -12.10261 -6.10286 -2.21110 1.000 57.15674 171 GLY A C 1
ATOM 1422 O O . GLY A 1 102 ? -13.11613 -5.46952 -1.89830 1.000 57.84533 171 GLY A O 1
ATOM 1426 N N . ASP A 1 103 ? -11.13430 -6.36482 -1.34617 1.000 58.94430 172 ASP A N 1
ATOM 1427 C CA . ASP A 1 103 ? -11.10634 -5.78187 -0.01607 1.000 60.40624 172 ASP A CA 1
ATOM 1428 C C . ASP A 1 103 ? -10.39242 -4.43528 -0.08339 1.000 57.53327 172 ASP A C 1
ATOM 1429 O O . ASP A 1 103 ? -9.39526 -4.28491 -0.79747 1.000 58.49821 172 ASP A O 1
ATOM 1438 N N . SER A 1 104 ? -10.90187 -3.44948 0.65544 1.000 53.26529 173 SER A N 1
ATOM 1439 C CA . SER A 1 104 ? -10.09962 -2.25455 0.86944 1.000 48.07753 173 SER A CA 1
ATOM 1440 C C . SER A 1 104 ? -8.79372 -2.68937 1.52656 1.000 40.97826 173 SER A C 1
ATOM 1441 O O . SER A 1 104 ? -8.80641 -3.40949 2.53324 1.000 41.51107 173 SER A O 1
ATOM 1449 N N . SER A 1 105 ? -7.66782 -2.30079 0.93444 1.000 33.28642 174 SER A N 1
ATOM 1450 C CA . SER A 1 105 ? -6.37017 -2.69124 1.45590 1.000 26.39424 174 SER A CA 1
ATOM 1451 C C . SER A 1 105 ? -5.67439 -1.49450 2.09119 1.000 20.29009 174 SER A C 1
ATOM 1452 O O . SER A 1 105 ? -5.90284 -0.34811 1.69994 1.000 21.58032 174 SER A O 1
ATOM 1460 N N . LEU A 1 106 ? -4.83823 -1.78398 3.09297 1.000 17.77191 175 LEU A N 1
ATOM 1461 C CA . LEU A 1 10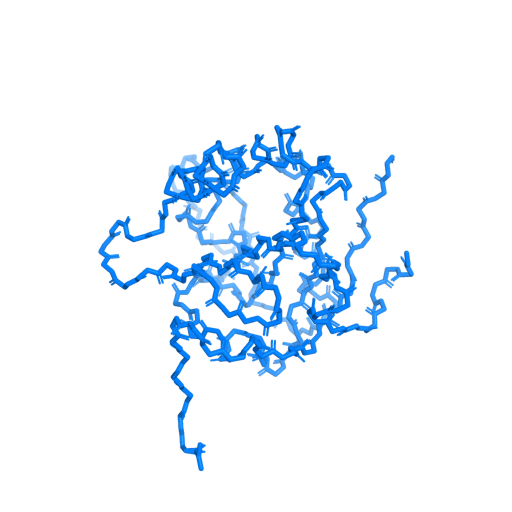6 ? -4.07368 -0.74302 3.78473 1.000 15.63245 175 LEU A CA 1
ATOM 1462 C C . LEU A 1 106 ? -3.10902 -0.03718 2.83869 1.000 14.67263 175 LEU A C 1
ATOM 1463 O O . LEU A 1 106 ? -3.10168 1.20447 2.73508 1.000 17.07193 175 LEU A O 1
ATOM 1479 N N . SER A 1 107 ? -2.25078 -0.78633 2.16498 1.000 14.44015 176 SER A N 1
ATOM 1480 C CA . SER A 1 107 ? -1.23882 -0.18920 1.29441 1.000 15.16467 176 SER A CA 1
ATOM 1481 C C . SER A 1 107 ? -1.72409 -0.10588 -0.15207 1.000 14.27518 176 SER A C 1
ATOM 1482 O O . SER A 1 107 ? -2.89209 -0.38484 -0.43947 1.000 15.68701 176 SER A O 1
ATOM 1490 N N . PHE A 1 108 ? -0.82932 0.32467 -1.06135 1.000 12.47228 177 PHE A N 1
ATOM 1491 C CA . PHE A 1 108 ? -1.11507 0.62960 -2.4525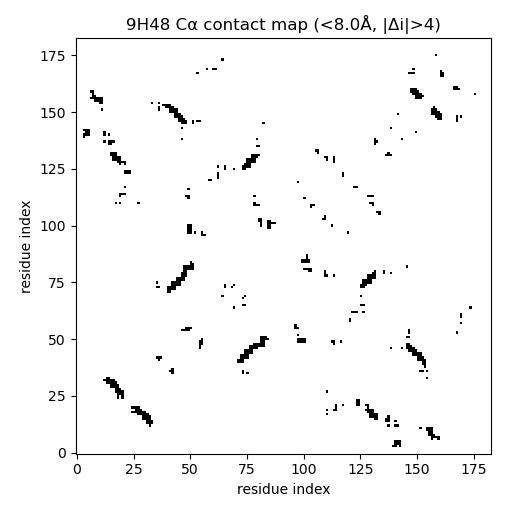7 1.000 12.22312 177 PHE A CA 1
ATOM 1492 C C . PHE A 1 108 ? -0.34032 -0.35107 -3.33784 1.000 12.05316 177 PHE A C 1
ATOM 1493 O O . PHE A 1 108 ? 0.62099 -0.99219 -2.91322 1.000 12.47528 177 PHE A O 1
ATOM 1510 N N . GLU A 1 109 ? -0.83863 -0.48087 -4.55691 1.000 11.56126 178 GLU A N 1
ATOM 1511 C CA . GLU A 1 109 ? -0.22730 -1.34756 -5.52711 1.000 11.86865 178 GLU A CA 1
ATOM 1512 C C . GLU A 1 109 ? 0.96685 -0.68225 -6.19695 1.000 12.10088 178 GLU A C 1
ATOM 1513 O O . GLU A 1 109 ? 0.99242 0.51457 -6.48628 1.000 11.88820 178 GLU A O 1
ATOM 1525 N N . VAL A 1 110 ? 1.95873 -1.52104 -6.50652 1.000 11.57348 179 VAL A N 1
ATOM 1526 C CA . VAL A 1 110 ? 3.15936 -1.13887 -7.23949 1.000 11.98953 179 VAL A CA 1
ATOM 1527 C C . VAL A 1 110 ? 3.45025 -2.23789 -8.24693 1.000 11.67276 179 VAL A C 1
ATOM 1528 O O . VAL A 1 110 ? 3.48156 -3.42040 -7.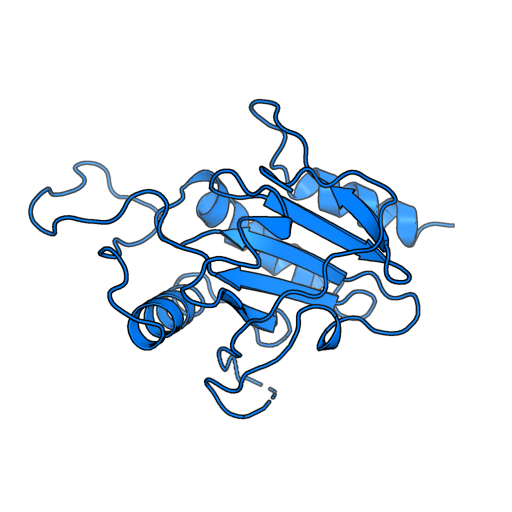88841 1.000 12.46530 179 VAL A O 1
ATOM 1541 N N . ALA A 1 111 ? 3.68391 -1.86215 -9.48841 1.000 12.43529 180 ALA A N 1
ATOM 1542 C CA . ALA A 1 111 ? 4.09555 -2.80842 -10.52163 1.000 13.43553 180 ALA A CA 1
ATOM 1543 C C . ALA A 1 111 ? 5.58075 -3.15110 -10.38929 1.000 13.62669 180 ALA A C 1
ATOM 1544 O O . ALA A 1 111 ? 6.35951 -2.39747 -9.80324 1.000 13.48049 180 ALA A O 1
ATOM 1551 N N . ALA A 1 112 ? 5.98354 -4.25824 -10.99940 1.000 14.25203 181 ALA A N 1
ATOM 1552 C CA . ALA A 1 112 ? 7.36545 -4.68437 -10.89962 1.000 13.63772 181 ALA A CA 1
ATOM 1553 C C . ALA A 1 112 ? 8.28649 -3.55178 -11.35626 1.000 13.34579 181 ALA A C 1
ATOM 1554 O O . ALA A 1 112 ? 8.06939 -2.91856 -12.40080 1.000 13.46076 181 ALA A O 1
ATOM 1561 N N . HIS A 1 113 ? 9.35226 -3.29188 -10.60629 1.000 13.71907 182 HIS A N 1
ATOM 1562 C CA . HIS A 1 113 ? 10.24244 -2.18418 -10.94221 1.000 13.77632 182 HIS A CA 1
ATOM 1563 C C . HIS A 1 113 ? 10.98860 -2.48680 -12.22867 1.000 14.54751 182 HIS A C 1
ATOM 1564 O O . HIS A 1 113 ? 11.59249 -3.55201 -12.34719 1.000 16.78093 182 HIS A O 1
ATOM 1578 N N . ARG A 1 114 ? 11.02140 -1.51472 -13.14400 1.000 14.93038 183 ARG A N 1
ATOM 1579 C CA . ARG A 1 114 ? 11.80063 -1.68947 -14.36159 1.000 16.59078 183 ARG A CA 1
ATOM 1580 C C . ARG A 1 114 ? 13.24968 -1.27561 -14.19569 1.000 16.60539 183 ARG A C 1
ATOM 1581 O O . ARG A 1 114 ? 14.12123 -1.72403 -14.95797 1.000 17.68091 183 ARG A O 1
ATOM 1602 N N . ASN A 1 115 ? 13.54656 -0.42718 -13.21864 1.000 15.31799 184 ASN A N 1
ATOM 1603 C CA . ASN A 1 115 ? 14.81306 0.27303 -13.11362 1.000 15.11081 184 ASN A CA 1
ATOM 1604 C C . ASN A 1 115 ? 14.87171 0.92306 -11.72533 1.000 13.80085 184 ASN A C 1
ATOM 1605 O O . ASN A 1 115 ? 13.92098 0.87379 -10.93789 1.000 14.25964 184 ASN A O 1
ATOM 1616 N N . GLN A 1 116 ? 16.01723 1.50545 -11.42245 1.000 14.19033 185 GLN A N 1
ATOM 1617 C CA . GLN A 1 116 ? 16.23213 2.09501 -10.09877 1.000 14.06072 185 GLN A CA 1
ATOM 1618 C C . GLN A 1 116 ? 15.26974 3.22531 -9.82683 1.000 14.42906 185 GLN A C 1
ATOM 1619 O O . GLN A 1 116 ? 14.82222 3.42031 -8.69144 1.000 15.20924 185 GLN A O 1
ATOM 1633 N N . GLU A 1 117 ? 14.94161 3.99996 -10.85564 1.000 15.09576 186 GLU A N 1
ATOM 1634 C CA . GLU A 1 117 ? 14.03620 5.12736 -10.69492 1.000 15.64333 186 GLU A CA 1
ATOM 1635 C C . GLU A 1 117 ? 12.67477 4.63933 -10.21104 1.000 14.31746 186 GLU A C 1
ATOM 1636 O O . GLU A 1 117 ? 12.06374 5.24808 -9.31818 1.000 14.58075 186 GLU A O 1
ATOM 1648 N N . ASP A 1 118 ? 12.18177 3.53738 -10.79832 1.000 14.53637 187 ASP A N 1
ATOM 1649 C CA . ASP A 1 118 ? 10.88318 3.00534 -10.35882 1.000 13.53064 187 ASP A CA 1
ATOM 1650 C C . ASP A 1 118 ? 10.92643 2.61203 -8.88678 1.000 12.76336 187 ASP A C 1
ATOM 1651 O O . ASP A 1 118 ? 9.96509 2.81980 -8.13135 1.000 12.54982 187 ASP A O 1
ATOM 1660 N N . ARG A 1 119 ? 12.01308 1.96812 -8.47243 1.000 12.51439 188 ARG A N 1
ATOM 1661 C CA . ARG A 1 119 ? 12.12803 1.52075 -7.08443 1.000 11.52757 188 ARG A CA 1
ATOM 1662 C C . ARG A 1 119 ? 12.19492 2.71858 -6.12318 1.000 11.64322 188 ARG A C 1
ATOM 1663 O O . ARG A 1 119 ? 11.51587 2.75445 -5.08985 1.000 12.19435 188 ARG A O 1
ATOM 1684 N N . CYS A 1 120 ? 12.97133 3.73362 -6.47858 1.000 12.29276 189 CYS A N 1
ATOM 1685 C CA . CYS A 1 120 ? 13.01720 4.97509 -5.69658 1.000 12.96944 189 CYS A CA 1
ATOM 1686 C C . CYS A 1 120 ? 11.66554 5.68290 -5.67884 1.000 12.63929 189 CYS A C 1
ATOM 1687 O O . CYS A 1 120 ? 11.28836 6.26591 -4.65075 1.000 12.55921 189 CYS A O 1
ATOM 1695 N N . ALA A 1 121 ? 10.93193 5.66401 -6.78637 1.000 12.37033 190 ALA A N 1
ATOM 1696 C CA . ALA A 1 121 ? 9.61288 6.26217 -6.80657 1.000 12.06210 190 ALA A CA 1
ATOM 1697 C C . ALA A 1 121 ? 8.67657 5.55828 -5.86148 1.000 12.04761 190 ALA A C 1
ATOM 1698 O O . ALA A 1 121 ? 7.90914 6.21454 -5.13637 1.000 11.69106 190 ALA A O 1
ATOM 1705 N N . ALA A 1 122 ? 8.72620 4.22466 -5.83859 1.000 11.81709 191 ALA A N 1
ATOM 1706 C CA . ALA A 1 122 ? 7.87856 3.46892 -4.92475 1.000 11.64657 191 ALA A CA 1
ATOM 1707 C C . ALA A 1 122 ? 8.22845 3.80574 -3.47377 1.000 10.62520 191 ALA A C 1
ATOM 1708 O O . ALA A 1 122 ? 7.33208 3.93070 -2.63024 1.000 11.42610 191 ALA A O 1
ATOM 1715 N N . ALA A 1 123 ? 9.50974 3.98320 -3.15093 1.000 11.46136 192 ALA A N 1
ATOM 1716 C CA . ALA A 1 123 ? 9.90088 4.37319 -1.80520 1.000 11.26867 192 ALA A CA 1
ATOM 1717 C C . ALA A 1 123 ? 9.36686 5.76176 -1.45375 1.000 11.31042 192 ALA A C 1
ATOM 1718 O O . ALA A 1 123 ? 8.93889 5.99973 -0.32309 1.000 12.51642 192 ALA A O 1
ATOM 1725 N N . HIS A 1 124 ? 9.41062 6.69750 -2.40233 1.000 11.69834 193 HIS A N 1
ATOM 1726 C CA . HIS A 1 124 ? 8.80064 8.01495 -2.18967 1.000 12.15009 193 HIS A CA 1
ATOM 1727 C C . HIS A 1 124 ? 7.30204 7.92508 -1.93918 1.000 11.51809 193 HIS A C 1
ATOM 1728 O O . HIS A 1 124 ? 6.76028 8.68046 -1.11391 1.000 12.68512 193 HIS A O 1
ATOM 1742 N N . GLN A 1 125 ? 6.60901 7.03468 -2.65454 1.000 11.39764 194 GLN A N 1
ATOM 1743 C CA . GLN A 1 125 ? 5.18848 6.81049 -2.41144 1.000 11.55128 194 GLN A CA 1
ATOM 1744 C C . GLN A 1 125 ? 4.96855 6.28565 -1.00354 1.000 10.80553 194 GLN A C 1
ATOM 1745 O O . GLN A 1 125 ? 4.05845 6.73190 -0.30118 1.000 12.07805 194 GLN A O 1
ATOM 1759 N N . LEU A 1 126 ? 5.78960 5.33019 -0.58079 1.000 11.72485 195 LEU A N 1
ATOM 1760 C CA . LEU A 1 126 ? 5.65821 4.70272 0.73178 1.000 11.06589 195 LEU A CA 1
ATOM 1761 C C . LEU A 1 126 ? 5.79496 5.70626 1.84565 1.000 11.88556 195 LEU A C 1
ATOM 1762 O O . LEU A 1 126 ? 5.03436 5.67980 2.81860 1.000 12.57188 195 LEU A O 1
ATOM 1778 N N . LEU A 1 127 ? 6.81222 6.56595 1.73984 1.000 13.23992 196 LEU A N 1
ATOM 1779 C CA A LEU A 1 127 ? 7.04486 7.56050 2.77372 0.768 14.90544 196 LEU A CA 1
ATOM 1780 C CA B LEU A 1 127 ? 7.08347 7.61582 2.71674 0.232 15.74774 196 LEU A CA 1
ATOM 1781 C C . LEU A 1 127 ? 5.86107 8.48646 2.96269 1.000 14.60251 196 LEU A C 1
ATOM 1782 O O . LEU A 1 127 ? 5.56521 8.88207 4.10778 1.000 15.66389 196 LEU A O 1
ATOM 1813 N N . GLU A 1 128 ? 5.20165 8.89317 1.87208 1.000 14.41799 197 GLU A N 1
ATOM 1814 C CA . GLU A 1 128 ? 4.02768 9.75068 1.96999 1.000 15.44287 197 GLU A CA 1
ATOM 1815 C C . GLU A 1 128 ? 2.83753 9.01097 2.53288 1.000 15.26807 197 GLU A C 1
ATOM 1816 O O . GLU A 1 128 ? 2.10792 9.53605 3.38882 1.000 16.46275 197 GLU A O 1
ATOM 1828 N N . ARG A 1 129 ? 2.61227 7.79194 2.06771 1.000 13.73163 198 ARG A N 1
ATOM 1829 C CA . ARG A 1 129 ? 1.42868 7.04747 2.48295 1.000 13.08417 198 ARG A CA 1
ATOM 1830 C C . ARG A 1 129 ? 1.42618 6.78155 3.97475 1.000 13.34810 198 ARG A C 1
ATOM 1831 O O . ARG A 1 129 ? 0.37367 6.88099 4.60911 1.000 14.83523 198 ARG A O 1
ATOM 1852 N N . PHE A 1 130 ? 2.58717 6.48588 4.53806 1.000 13.03687 199 PHE A N 1
ATOM 1853 C CA . PHE A 1 130 ? 2.69358 6.07998 5.93236 1.000 13.12679 199 PHE A CA 1
ATOM 1854 C C . PHE A 1 130 ? 3.27188 7.16352 6.82488 1.000 14.07898 199 PHE A C 1
ATOM 1855 O O . PHE A 1 130 ? 3.56331 6.90598 8.01250 1.000 14.81771 199 PHE A O 1
ATOM 1872 N N . SER A 1 131 ? 3.37352 8.38219 6.31818 1.000 14.38771 200 SER A N 1
ATOM 1873 C CA . SER A 1 131 ? 3.80997 9.53055 7.10997 1.000 15.70941 200 SER A CA 1
ATOM 1874 C C . SER A 1 131 ? 5.11396 9.22743 7.85630 1.000 15.87320 200 SER A C 1
ATOM 1875 O O . SER A 1 131 ? 5.23722 9.44878 9.07129 1.000 16.59470 200 SER A O 1
ATOM 1883 N N . LEU A 1 132 ? 6.10833 8.77225 7.13292 1.000 16.01511 201 LEU A N 1
ATOM 1884 C CA . LEU A 1 132 ? 7.42608 8.54498 7.73137 1.000 16.58188 201 LEU A CA 1
ATOM 1885 C C 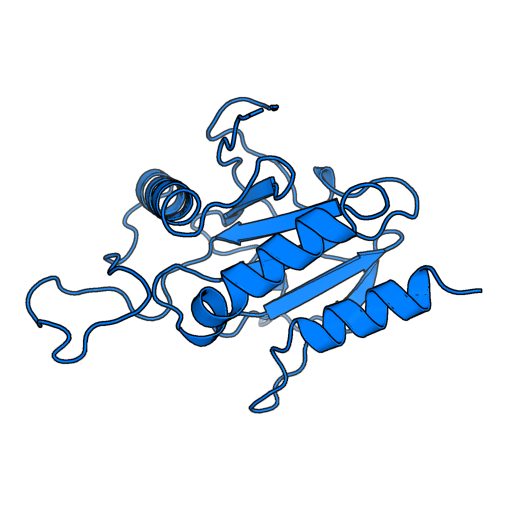. LEU A 1 132 ? 8.18158 9.87020 7.80496 1.000 18.64769 201 LEU A C 1
ATOM 1886 O O . LEU A 1 132 ? 8.33830 10.54596 6.79840 1.000 21.45693 201 LEU A O 1
ATOM 1902 N N . PRO A 1 133 ? 8.80475 10.17402 8.93214 1.000 20.21778 202 PRO A N 1
ATOM 1903 C CA . PRO A 1 133 ? 9.46642 11.46161 9.13246 1.000 21.60172 202 PRO A CA 1
ATOM 1904 C C . PRO A 1 133 ? 10.90532 11.38835 8.67865 1.000 21.33033 202 PRO A C 1
ATOM 1905 O O . PRO A 1 133 ? 11.38852 10.26921 8.44870 1.000 19.20910 202 PRO A O 1
ATOM 1916 N N . PRO A 1 134 ? 11.63090 12.52361 8.57644 1.000 22.43136 203 PRO A N 1
ATOM 1917 C CA . PRO A 1 134 ? 13.01081 12.46338 8.05780 1.000 25.27267 203 PRO A CA 1
ATOM 1918 C C . PRO A 1 134 ? 13.92039 11.65174 8.88539 1.000 26.51826 203 PRO A C 1
ATOM 1919 O O . PRO A 1 134 ? 14.89995 11.12416 8.34760 1.000 29.15360 203 PRO A O 1
ATOM 1930 N N . GLN A 1 135 ? 13.63252 11.50390 10.18150 1.000 25.28150 204 GLN A N 1
ATOM 1931 C CA . GLN A 1 135 ? 14.52493 10.70442 11.00720 1.000 26.55268 204 GLN A CA 1
ATOM 1932 C C . GLN A 1 135 ? 14.47055 9.23713 10.62679 1.000 26.82181 204 GLN A C 1
ATOM 1933 O O . GLN A 1 135 ? 15.31558 8.43950 11.05620 1.000 30.23975 204 GLN A O 1
ATOM 1947 N N . CYS A 1 136 ? 13.47615 8.82444 9.87890 1.000 23.89782 205 CYS A N 1
ATOM 1948 C CA . CYS A 1 136 ? 13.47515 7.46850 9.33534 1.000 25.44411 205 CYS A CA 1
ATOM 1949 C C . CYS A 1 136 ? 14.18910 7.61354 8.01094 1.000 26.24919 205 CYS A C 1
ATOM 1950 O O . CYS A 1 136 ? 13.57264 8.02165 7.02756 1.000 29.38984 205 CYS A O 1
ATOM 1958 N N . GLN A 1 137 ? 15.48521 7.29239 7.96819 1.000 23.60006 206 GLN A N 1
ATOM 1959 C CA . GLN A 1 137 ? 16.23743 7.43792 6.72730 1.000 21.77040 206 GLN A CA 1
ATOM 1960 C C . GLN A 1 137 ? 15.81660 6.35573 5.77708 1.000 18.32394 206 GLN A C 1
ATOM 1961 O O . GLN A 1 137 ? 15.56012 5.24696 6.20882 1.000 16.59037 206 GLN A O 1
ATOM 1975 N N . VAL A 1 138 ? 15.71574 6.68070 4.48235 1.000 18.25517 207 VAL A N 1
ATOM 1976 C CA . VAL A 1 138 ? 15.23068 5.73515 3.48491 1.000 16.12752 207 VAL A CA 1
ATOM 1977 C C . VAL A 1 138 ? 16.25397 5.56977 2.36447 1.000 14.72389 207 VAL A C 1
ATOM 1978 O O . VAL A 1 138 ? 16.82426 6.55573 1.86663 1.000 15.76749 207 VAL A O 1
ATOM 1991 N N . VAL A 1 139 ? 16.45637 4.32889 1.95803 1.000 13.84279 208 VAL A N 1
ATOM 1992 C CA . VAL A 1 139 ? 17.23738 4.02172 0.77995 1.000 13.95995 208 VAL A CA 1
ATOM 1993 C C . VAL A 1 139 ? 16.48131 2.98142 -0.01425 1.000 12.51026 208 VAL A C 1
ATOM 1994 O O . VAL A 1 139 ? 15.60795 2.29333 0.51510 1.000 12.58672 208 VAL A O 1
ATOM 2007 N N . ALA A 1 140 ? 16.86200 2.83105 -1.26851 1.000 12.92940 209 ALA A N 1
ATOM 2008 C CA . ALA A 1 140 ? 16.41363 1.74613 -2.10069 1.000 12.78371 209 ALA A CA 1
ATOM 2009 C C . ALA A 1 140 ? 17.58916 0.80656 -2.35885 1.000 12.72529 209 ALA A C 1
ATOM 2010 O O . ALA A 1 140 ? 18.71980 1.24041 -2.61150 1.000 14.52221 209 ALA A O 1
ATOM 2017 N N . ASP A 1 141 ? 17.32857 -0.50051 -2.29103 1.000 12.27237 210 ASP A N 1
ATOM 2018 C CA . ASP A 1 141 ? 18.32863 -1.47521 -2.72554 1.000 12.44023 210 ASP A CA 1
ATOM 2019 C C . ASP A 1 141 ? 18.64792 -1.26251 -4.21369 1.000 12.56025 210 ASP A C 1
ATOM 2020 O O . ASP A 1 141 ? 17.82113 -0.78848 -4.99526 1.000 13.50989 210 ASP A O 1
ATOM 2029 N N . ARG A 1 142 ? 19.88942 -1.52179 -4.59542 1.000 14.25685 211 ARG A N 1
ATOM 2030 C CA . ARG A 1 142 ? 20.27106 -1.48189 -5.99858 1.000 14.62443 211 ARG A CA 1
ATOM 2031 C C . ARG A 1 142 ? 19.55948 -2.57836 -6.76065 1.000 14.74191 211 ARG A C 1
ATOM 2032 O O . ARG A 1 142 ? 19.04460 -3.53854 -6.17298 1.000 14.85142 211 ARG A O 1
ATOM 2053 N N . MET A 1 143 ? 19.53586 -2.43982 -8.09038 1.000 14.65873 212 MET A N 1
ATOM 2054 C CA . MET A 1 143 ? 18.73894 -3.35745 -8.90241 1.000 15.27606 212 MET A CA 1
ATOM 2055 C C . MET A 1 143 ? 19.34118 -4.74537 -8.99636 1.000 15.34459 212 MET A C 1
ATOM 2056 O O . MET A 1 143 ? 18.64093 -5.67294 -9.43809 1.000 16.79458 212 MET A O 1
ATOM 2070 N N . ASP A 1 144 ? 20.59482 -4.90983 -8.58076 1.000 15.16794 213 ASP A N 1
ATOM 2071 C CA . ASP A 1 144 ? 21.12510 -6.25376 -8.41453 1.000 16.38925 213 ASP A CA 1
ATOM 2072 C C . ASP A 1 144 ? 20.62414 -6.91647 -7.13240 1.000 16.35276 213 ASP A C 1
ATOM 2073 O O . ASP A 1 144 ? 20.94008 -8.07597 -6.89714 1.000 16.48998 213 ASP A O 1
ATOM 2082 N N . ASN A 1 145 ? 19.81250 -6.22219 -6.30929 1.000 14.25931 214 ASN A N 1
ATOM 2083 C CA . ASN A 1 145 ? 19.24715 -6.76863 -5.07351 1.000 13.21297 214 ASN A CA 1
ATOM 2084 C C . ASN A 1 145 ? 20.31240 -7.19408 -4.07292 1.000 14.38471 214 ASN A C 1
ATOM 2085 O O . ASN A 1 145 ? 20.10060 -8.09119 -3.25120 1.000 15.27209 214 ASN A O 1
ATOM 2096 N N . ASN A 1 146 ? 21.45008 -6.50256 -4.08566 1.000 14.77245 215 ASN A N 1
ATOM 2097 C CA . ASN A 1 146 ? 22.56044 -6.93242 -3.23627 1.000 15.79087 215 ASN A CA 1
ATOM 2098 C C . ASN A 1 146 ? 22.22422 -6.87211 -1.75188 1.000 14.47541 215 ASN A C 1
ATOM 2099 O O . ASN A 1 146 ? 22.63675 -7.75662 -1.00160 1.000 15.67749 215 ASN A O 1
ATOM 2110 N N . ALA A 1 147 ? 21.48273 -5.85453 -1.28587 1.000 14.14865 216 ALA A N 1
ATOM 2111 C CA . ALA A 1 147 ? 21.17145 -5.83677 0.14853 1.000 15.06132 216 ALA A CA 1
ATOM 2112 C C . ALA A 1 147 ? 20.18990 -6.95110 0.50960 1.000 13.67562 216 ALA A C 1
ATOM 2113 O O . ALA A 1 147 ? 20.33447 -7.61151 1.54786 1.000 14.83219 216 ALA A O 1
ATOM 2120 N N . ASN A 1 148 ? 19.17561 -7.14706 -0.31866 1.000 13.76480 217 ASN A N 1
ATOM 2121 C CA A ASN A 1 148 ? 18.19514 -8.21727 -0.12872 0.567 13.94876 217 ASN A CA 1
ATOM 2122 C CA B ASN A 1 148 ? 18.19020 -8.20861 -0.09800 0.433 14.67333 217 ASN A CA 1
ATOM 2123 C C . ASN A 1 148 ? 18.87170 -9.57118 0.01608 1.000 14.28302 217 ASN A C 1
ATOM 2124 O O . ASN A 1 148 ? 18.59244 -10.31779 0.95842 1.000 16.11137 217 ASN A O 1
ATOM 2145 N N . VAL A 1 149 ? 19.80875 -9.88243 -0.88259 1.000 15.38472 218 VAL A N 1
ATOM 2146 C CA . VAL A 1 149 ? 20.44489 -11.19681 -0.81054 1.000 16.71078 218 VAL A CA 1
ATOM 2147 C C . VAL A 1 149 ? 21.38489 -11.25423 0.39932 1.000 16.77610 218 VAL A C 1
ATOM 2148 O O . VAL A 1 149 ? 21.43572 -12.24854 1.11671 1.000 17.59493 218 VAL A O 1
ATOM 2161 N N . ALA A 1 150 ? 22.11592 -10.18633 0.67841 1.000 15.51518 219 ALA A N 1
ATOM 2162 C CA . ALA A 1 150 ? 23.09979 -10.24732 1.75533 1.000 16.40105 219 ALA A CA 1
ATOM 2163 C C . ALA A 1 150 ? 22.44518 -10.43780 3.11855 1.000 17.07396 219 ALA A C 1
ATOM 2164 O O . ALA A 1 150 ? 23.02621 -11.07579 4.00311 1.000 19.47171 219 ALA A O 1
ATOM 2171 N N . TYR A 1 151 ? 21.26644 -9.84283 3.31829 1.000 16.20789 220 TYR A N 1
ATOM 2172 C CA . TYR A 1 151 ? 20.56475 -9.89857 4.58877 1.000 15.99562 220 TYR A CA 1
ATOM 2173 C C . TYR A 1 151 ? 19.53240 -11.01831 4.62836 1.000 15.14739 220 TYR A C 1
ATOM 2174 O O . TYR A 1 151 ? 18.78589 -11.14068 5.61295 1.000 15.92055 220 TYR A O 1
ATOM 2192 N N . GLY A 1 152 ? 19.48935 -11.86804 3.60118 1.000 16.12137 221 GLY A N 1
ATOM 2193 C CA . GLY A 1 152 ? 18.64247 -13.04651 3.63309 1.000 16.09870 221 GLY A CA 1
ATOM 2194 C C . GLY A 1 152 ? 17.17701 -12.70986 3.74642 1.000 15.51900 221 GLY A C 1
ATOM 2195 O O . GLY A 1 152 ? 16.42637 -13.41179 4.42217 1.000 16.85880 221 GLY A O 1
ATOM 2199 N N . VAL A 1 153 ? 16.73977 -11.60080 3.15871 1.000 14.57832 222 VAL A N 1
ATOM 2200 C CA . VAL A 1 153 ? 15.37078 -11.11149 3.36968 1.000 14.59396 222 VAL A CA 1
ATOM 2201 C C . VAL A 1 153 ? 14.41777 -11.99863 2.59480 1.000 16.40210 222 VAL A C 1
ATOM 2202 O O . VAL A 1 153 ? 14.65920 -12.29751 1.41442 1.000 17.34168 222 VAL A O 1
ATOM 2215 N N . ALA A 1 154 ? 13.36230 -12.44731 3.24490 1.000 15.66312 223 ALA A N 1
ATOM 2216 C CA . ALA A 1 154 ? 12.21119 -13.14434 2.62485 1.000 16.56865 223 ALA A CA 1
ATOM 2217 C C . ALA A 1 154 ? 11.00601 -12.19383 2.80189 1.000 18.01990 223 ALA A C 1
ATOM 2218 O O . ALA A 1 154 ? 10.26276 -12.23714 3.78080 1.000 19.49416 223 ALA A O 1
ATOM 2225 N N . PHE A 1 155 ? 10.87668 -11.29728 1.87991 1.000 17.72565 224 PHE A N 1
ATOM 2226 C CA . PHE A 1 155 ? 9.86939 -10.27456 1.74079 1.000 14.55959 224 PHE A CA 1
ATOM 2227 C C . PHE A 1 155 ? 10.04373 -9.13949 2.75645 1.000 13.12480 224 PHE A C 1
ATOM 2228 O O . PHE A 1 155 ? 9.90614 -7.97050 2.36362 1.000 13.96766 224 PHE A O 1
ATOM 2245 N N . GLU A 1 156 ? 10.34159 -9.43376 4.03240 1.000 12.31817 225 GLU A N 1
ATOM 2246 C CA . GLU A 1 156 ? 10.53343 -8.36550 5.02164 1.000 12.78417 225 GLU A CA 1
ATOM 2247 C C . GLU A 1 156 ? 11.43778 -8.93191 6.10664 1.000 12.22816 225 GLU A C 1
ATOM 2248 O O . GLU A 1 156 ? 11.36763 -10.11479 6.42711 1.000 13.09631 225 GLU A O 1
ATOM 2260 N N . ARG A 1 157 ? 12.22922 -8.04784 6.72809 1.000 11.89192 226 ARG A N 1
ATOM 2261 C CA . ARG A 1 157 ? 13.06793 -8.45791 7.85079 1.000 11.94803 226 ARG A CA 1
ATOM 2262 C C . ARG A 1 157 ? 13.55198 -7.19816 8.55301 1.000 11.96278 226 ARG A C 1
ATOM 2263 O O . ARG A 1 157 ? 13.69525 -6.13148 7.92663 1.000 12.56056 226 ARG A O 1
ATOM 2284 N N . VAL A 1 158 ? 13.87610 -7.33612 9.86476 1.000 12.21835 227 VAL A N 1
ATOM 2285 C CA . VAL A 1 158 ? 14.60483 -6.31654 10.60721 1.000 13.71519 227 VAL A CA 1
ATOM 2286 C C . VAL A 1 158 ? 15.94148 -6.86582 11.06847 1.000 14.41624 227 VAL A C 1
ATOM 2287 O O . VAL A 1 158 ? 16.02361 -7.98252 11.58303 1.000 16.10237 227 VAL A O 1
ATOM 2300 N N . CYS A 1 159 ? 16.97037 -6.05417 10.90886 1.000 14.19469 228 CYS A N 1
ATOM 2301 C CA . CYS A 1 159 ? 18.33206 -6.33548 11.39046 1.000 15.59606 228 CYS A CA 1
ATOM 2302 C C . CYS A 1 159 ? 18.75525 -5.13009 12.21860 1.000 15.89810 228 CYS A C 1
ATOM 2303 O O . CYS A 1 159 ? 18.62257 -4.01246 11.71849 1.000 18.69708 228 CYS A O 1
ATOM 2311 N N . ILE A 1 160 ? 19.30770 -5.30876 13.42151 1.000 14.24558 229 ILE A N 1
ATOM 2312 C CA . ILE A 1 160 ? 19.89529 -4.20235 14.16886 1.000 14.16421 229 ILE A CA 1
ATOM 2313 C C . ILE A 1 160 ? 21.39861 -4.37753 14.12151 1.000 13.80330 229 ILE A C 1
ATOM 2314 O O . ILE A 1 160 ? 21.91384 -5.42398 14.51560 1.000 15.03243 229 ILE A O 1
ATOM 2330 N N . VAL A 1 161 ? 22.07606 -3.34874 13.64553 1.000 13.66884 230 VAL A N 1
ATOM 2331 C CA . VAL A 1 161 ? 23.53330 -3.32900 13.56427 1.000 14.39091 230 VAL A CA 1
ATOM 2332 C C . VAL A 1 161 ? 24.04816 -2.51446 14.73664 1.000 14.47394 230 VAL A C 1
ATOM 2333 O O . VAL A 1 161 ? 23.55817 -1.42043 15.02859 1.000 15.96519 230 VAL A O 1
ATOM 2346 N N . GLN A 1 162 ? 25.05755 -3.03967 15.41325 1.000 15.57363 231 GLN A N 1
ATOM 2347 C CA . GLN A 1 162 ? 25.65784 -2.32466 16.53661 1.000 15.91853 231 GLN A CA 1
ATOM 2348 C C . GLN A 1 162 ? 27.13497 -2.64973 16.51343 1.000 15.67325 231 GLN A C 1
ATOM 2349 O O . GLN A 1 162 ? 27.50712 -3.81598 16.39462 1.000 16.84907 231 GLN A O 1
ATOM 2363 N N . ARG A 1 163 ? 27.96919 -1.63404 16.61840 1.000 15.97711 232 ARG A N 1
ATOM 2364 C CA . ARG A 1 163 ? 29.42425 -1.85396 16.57642 1.000 16.97692 232 ARG A CA 1
ATOM 2365 C C . ARG A 1 163 ? 29.82921 -2.71051 15.38382 1.000 16.50704 232 ARG A C 1
ATOM 2366 O O . ARG A 1 163 ? 30.62696 -3.65676 15.49551 1.000 19.08246 232 ARG A O 1
ATOM 2387 N N . ARG A 1 164 ? 29.22311 -2.40091 14.23172 1.000 16.46679 233 ARG A N 1
ATOM 2388 C CA . ARG A 1 164 ? 29.58997 -2.95471 12.91299 1.000 18.60411 233 ARG A CA 1
ATOM 2389 C C . ARG A 1 164 ? 29.12168 -4.39499 12.73665 1.000 16.41442 233 ARG A C 1
ATOM 2390 O O . ARG A 1 164 ? 29.47722 -5.03358 11.69948 1.000 18.26479 233 ARG A O 1
ATOM 2411 N N . LYS A 1 165 ? 28.38344 -4.93527 13.68677 1.000 15.85822 234 LYS A N 1
ATOM 2412 C CA . LYS A 1 165 ? 28.00228 -6.32927 13.70815 1.000 16.43242 234 LYS A CA 1
ATOM 2413 C C . LYS A 1 165 ? 26.49741 -6.47845 13.87884 1.000 15.52386 234 LYS A C 1
ATOM 2414 O O . LYS A 1 165 ? 25.78759 -5.56965 14.31718 1.000 15.80643 234 LYS A O 1
ATOM 2433 N N . ILE A 1 166 ? 25.99511 -7.63481 13.49706 1.000 15.52785 235 ILE A N 1
ATOM 2434 C CA . ILE A 1 166 ? 24.56573 -7.91119 13.63569 1.000 15.37508 235 ILE A CA 1
ATOM 2435 C C . ILE A 1 166 ? 24.28878 -8.24816 15.09793 1.000 15.78938 235 ILE A C 1
ATOM 2436 O O . ILE A 1 166 ? 24.74671 -9.28257 15.60944 1.000 16.74142 235 ILE A O 1
ATOM 2452 N N . ALA A 1 167 ? 23.49665 -7.38969 15.75966 1.000 15.54383 236 ALA A N 1
ATOM 2453 C CA . ALA A 1 167 ? 23.11144 -7.55500 17.15911 1.000 16.46078 236 ALA A CA 1
ATOM 2454 C C . ALA A 1 167 ? 21.72377 -8.14796 17.30568 1.000 16.14340 236 ALA A C 1
ATOM 2455 O O . ALA A 1 167 ? 21.42358 -8.71107 18.35859 1.000 17.50228 236 ALA A O 1
ATOM 2462 N N . TYR A 1 168 ? 20.87571 -8.02636 16.27125 1.000 15.23135 237 TYR A N 1
ATOM 2463 C CA . TYR A 1 168 ? 19.51887 -8.55695 16.27167 1.000 14.78595 237 TYR A CA 1
ATOM 2464 C C . TYR A 1 168 ? 19.21456 -8.91439 14.83295 1.000 14.71852 237 TYR A C 1
ATOM 2465 O O . TYR A 1 168 ? 19.53098 -8.14697 13.92204 1.000 14.96393 237 TYR A O 1
ATOM 2483 N N . LEU A 1 169 ? 18.63605 -10.08420 14.61851 1.000 15.29399 238 LEU A N 1
ATOM 2484 C CA . LEU A 1 169 ? 18.29892 -10.52121 13.27528 1.000 15.04816 238 LEU A CA 1
ATOM 2485 C C . LEU A 1 169 ? 17.01190 -11.31857 13.35824 1.000 15.25267 238 LEU A C 1
ATOM 2486 O O . LEU A 1 169 ? 16.98681 -12.40655 13.96373 1.000 16.31542 238 LEU A O 1
ATOM 2502 N N . GLY A 1 170 ? 15.92648 -10.76705 12.81777 1.000 15.26345 239 GLY A N 1
ATOM 2503 C CA . GLY A 1 170 ? 14.64957 -11.44572 12.92267 1.000 17.02660 239 GLY A CA 1
ATOM 2504 C C . GLY A 1 170 ? 14.72713 -12.83703 12.32536 1.000 16.82433 239 GLY A C 1
ATOM 2505 O O . GLY A 1 170 ? 15.38653 -13.06779 11.30652 1.000 15.77231 239 GLY A O 1
ATOM 2509 N N . GLY A 1 171 ? 14.01782 -13.77146 12.94428 1.000 19.78585 240 GLY A N 1
ATOM 2510 C CA . GLY A 1 171 ? 14.04671 -15.13425 12.49673 1.000 21.66937 240 GLY A CA 1
ATOM 2511 C C . GLY A 1 171 ? 13.16523 -15.45650 11.30690 1.000 22.17232 240 GLY A C 1
ATOM 2512 O O . GLY A 1 171 ? 12.71426 -14.58846 10.55029 1.000 22.30736 240 GLY A O 1
ATOM 2516 N N . LYS A 1 172 ? 12.96152 -16.75673 11.12744 1.000 25.13070 241 LYS A N 1
ATOM 2517 C CA . LYS A 1 172 ? 12.22594 -17.29827 9.99775 1.000 28.46201 241 LYS A CA 1
ATOM 2518 C C . LYS A 1 172 ? 10.90921 -17.95877 10.40421 1.000 29.46314 241 LYS A C 1
ATOM 2519 O O . LYS A 1 172 ? 10.32737 -18.71127 9.60659 1.000 32.55856 241 LYS A O 1
ATOM 2538 N N . GLY A 1 173 ? 10.50248 -17.80600 11.63535 1.000 27.61728 242 GLY A N 1
ATOM 2539 C CA . GLY A 1 173 ? 9.23468 -18.33725 12.06319 1.000 27.87379 242 GLY A CA 1
ATOM 2540 C C . GLY A 1 173 ? 8.09689 -17.48293 11.57348 1.000 26.92558 242 GLY A C 1
ATOM 2541 O O . GLY A 1 173 ? 8.27189 -16.37237 11.07057 1.000 25.89763 242 GLY A O 1
ATOM 2545 N N . PRO A 1 174 ? 6.88599 -18.02521 11.70188 1.000 27.65597 243 PRO A N 1
ATOM 2546 C CA . PRO A 1 174 ? 5.70330 -17.34357 11.13665 1.000 26.69450 243 PRO A CA 1
ATOM 2547 C C . PRO A 1 174 ? 5.46772 -15.93486 11.67395 1.000 23.98994 243 PRO A C 1
ATOM 2548 O O . PRO A 1 174 ? 4.94690 -15.05710 10.95897 1.000 23.44816 243 PRO A O 1
ATOM 2559 N N . PHE A 1 175 ? 5.84103 -15.68800 12.91026 1.000 22.27518 244 PHE A N 1
ATOM 2560 C CA . PHE A 1 175 ? 5.64479 -14.39648 13.55301 1.000 20.85202 244 PHE A CA 1
ATOM 2561 C C . PHE A 1 175 ? 6.97622 -13.79921 13.95881 1.000 18.66383 244 PHE A C 1
ATOM 2562 O O . PHE A 1 175 ? 7.04617 -12.97888 14.87999 1.000 20.00565 244 PHE A O 1
ATOM 2579 N N . SER A 1 176 ? 8.04872 -14.17784 13.27319 1.000 17.34453 245 SER A N 1
ATOM 2580 C CA . SER A 1 176 ? 9.34879 -13.66156 13.63941 1.000 16.97982 245 SER A CA 1
ATOM 2581 C C . SER A 1 176 ? 9.49215 -12.18397 13.32227 1.000 15.46880 245 SER A C 1
ATOM 2582 O O . SER A 1 176 ? 10.31041 -11.52524 13.96944 1.000 17.23491 245 SER A O 1
ATOM 2590 N N . TYR A 1 177 ? 8.72867 -11.65191 12.34742 1.000 14.97379 246 TYR A N 1
ATOM 2591 C CA . TYR A 1 177 ? 8.76847 -10.21904 11.99895 1.000 13.46792 246 TYR A CA 1
ATOM 259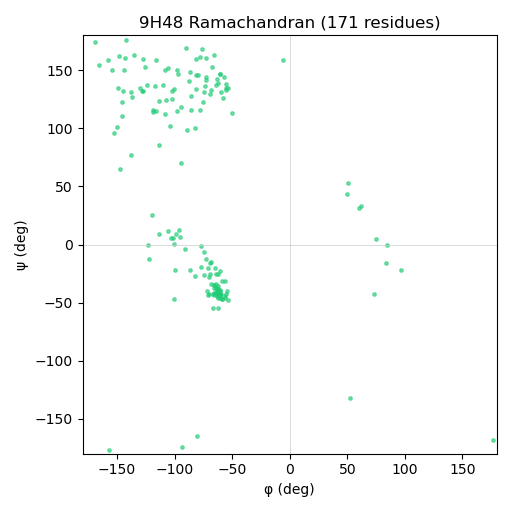2 C C . TYR A 1 177 ? 7.86909 -9.46533 12.97276 1.000 12.32692 246 TYR A C 1
ATOM 2593 O O . TYR A 1 177 ? 6.63593 -9.48166 12.83737 1.000 12.68080 246 TYR A O 1
ATOM 2611 N N . ASN A 1 178 ? 8.48658 -8.82684 13.98873 1.000 12.52596 247 ASN A N 1
ATOM 2612 C CA . ASN A 1 178 ? 7.73107 -8.31258 15.13151 1.000 11.76660 247 ASN A CA 1
ATOM 2613 C C . ASN A 1 178 ? 8.49097 -7.08597 15.63696 1.000 11.86867 247 ASN A C 1
ATOM 2614 O O . ASN A 1 178 ? 9.50831 -7.19684 16.33966 1.000 12.18528 247 ASN A O 1
ATOM 2625 N N . LEU A 1 179 ? 7.99802 -5.90374 15.27598 1.000 11.45012 248 LEU A N 1
ATOM 2626 C CA . LEU A 1 179 ? 8.69801 -4.68217 15.67415 1.000 11.70471 248 LEU A CA 1
ATOM 2627 C C . LEU A 1 179 ? 8.61764 -4.43681 17.16726 1.000 11.92068 248 LEU A C 1
ATOM 2628 O O . LEU A 1 179 ? 9.38411 -3.61597 17.67534 1.000 12.91726 248 LEU A O 1
ATOM 2644 N N . GLN A 1 180 ? 7.71319 -5.10050 17.88144 1.000 11.35572 249 GLN A N 1
ATOM 2645 C CA . GLN A 1 180 ? 7.69816 -4.98847 19.34586 1.000 12.23425 249 GLN A CA 1
ATOM 2646 C C . GLN A 1 180 ? 8.84304 -5.78060 19.96984 1.000 13.23725 249 GLN A C 1
ATOM 2647 O O . GLN A 1 180 ? 9.31033 -5.44476 21.06444 1.000 14.43035 249 GLN A O 1
ATOM 2661 N N . GLU A 1 181 ? 9.32395 -6.82520 19.30824 1.000 14.17631 250 GLU A N 1
ATOM 2662 C CA . GLU A 1 181 ? 10.57596 -7.45381 19.72442 1.000 15.02531 250 GLU A CA 1
ATOM 2663 C C . GLU A 1 181 ? 11.75697 -6.52656 19.53401 1.000 14.10943 250 GLU A C 1
ATOM 2664 O O . GLU A 1 181 ? 12.68696 -6.52311 20.34759 1.000 14.97577 250 GLU A O 1
ATOM 2676 N N . VAL A 1 182 ? 11.75029 -5.74419 18.44979 1.000 13.86099 251 VAL A N 1
ATOM 2677 C CA . VAL A 1 182 ? 12.73144 -4.68711 18.27538 1.000 13.50357 251 VAL A CA 1
ATOM 2678 C C . VAL A 1 182 ? 12.63264 -3.66370 19.40312 1.000 14.97770 251 VAL A C 1
ATOM 2679 O O . VAL A 1 182 ? 13.65287 -3.24380 19.96586 1.000 15.04302 251 VAL A O 1
ATOM 2692 N N . ARG A 1 183 ? 11.41184 -3.27319 19.76800 1.000 13.48497 252 ARG A N 1
ATOM 2693 C CA . ARG A 1 183 ? 11.21868 -2.40551 20.94500 1.000 14.47823 252 ARG A CA 1
ATOM 2694 C C . ARG A 1 183 ? 11.89348 -3.01353 22.17772 1.000 14.90410 252 ARG A C 1
ATOM 2695 O O . ARG A 1 183 ? 12.57689 -2.31650 22.93292 1.000 15.78200 252 ARG A O 1
ATOM 2716 N N . SER A 1 184 ? 11.66475 -4.30213 22.42502 1.000 15.13987 253 SER A N 1
ATOM 2717 C CA . SER A 1 184 ? 12.28079 -4.95806 23.58807 1.000 16.21561 253 SER A CA 1
ATOM 2718 C C . SER A 1 184 ? 13.79593 -4.89614 23.53157 1.000 16.87737 253 SER A C 1
ATOM 2719 O O . SER A 1 184 ? 14.45702 -4.64494 24.55831 1.000 17.87458 253 SER A O 1
ATOM 2727 N N . TRP A 1 185 ? 14.36899 -5.13751 22.36223 1.000 15.57098 254 TRP A N 1
ATOM 2728 C CA . TRP A 1 185 ? 15.80836 -5.05955 22.20873 1.000 14.84819 254 TRP A CA 1
ATOM 2729 C C . TRP A 1 185 ? 16.29746 -3.66141 22.57519 1.000 14.89202 254 TRP A C 1
ATOM 2730 O O . TRP A 1 185 ? 17.30377 -3.49764 23.28117 1.000 16.57312 254 TRP A O 1
ATOM 2751 N N . LEU A 1 186 ? 15.61213 -2.64056 22.05730 1.000 15.25379 255 LEU A N 1
ATOM 2752 C CA . LEU A 1 186 ? 16.01754 -1.27292 22.33907 1.000 15.16282 255 LEU A CA 1
ATOM 2753 C C . LEU A 1 186 ? 15.89047 -0.97168 23.83566 1.000 16.19079 255 LEU A C 1
ATOM 2754 O O . LEU A 1 186 ? 16.79563 -0.38441 24.43219 1.000 17.29421 255 LEU A O 1
ATOM 2770 N N . GLU A 1 187 ? 14.77792 -1.38278 24.46493 1.000 17.34356 256 GLU A N 1
ATOM 2771 C CA . GLU A 1 187 ? 14.58854 -1.18031 25.91252 1.000 18.81513 256 GLU A CA 1
ATOM 2772 C C . GLU A 1 187 ? 15.72443 -1.80637 26.70621 1.000 18.80895 256 GLU A C 1
ATOM 2773 O O . GLU A 1 187 ? 16.28938 -1.19217 27.63559 1.000 20.75621 256 GLU A O 1
ATOM 2785 N N . LYS A 1 188 ? 16.10247 -3.01590 26.34231 1.000 19.09222 257 LYS A N 1
ATOM 2786 C CA . LYS A 1 188 ? 17.19544 -3.67993 27.02942 1.000 22.21594 257 LYS A CA 1
ATOM 2787 C C . LYS A 1 188 ? 18.50951 -2.96009 26.78961 1.000 22.82374 257 LYS A C 1
ATOM 2788 O O . LYS A 1 188 ? 19.32325 -2.81329 27.71451 1.000 25.29818 257 LYS A O 1
ATOM 2807 N N . ASN A 1 189 ? 18.74795 -2.52152 25.56505 1.000 22.47263 258 ASN A N 1
ATOM 2808 C CA . ASN A 1 189 ? 20.01766 -1.91276 25.24563 1.000 23.03041 258 ASN A CA 1
ATOM 2809 C C . ASN A 1 189 ? 20.21759 -0.63640 26.01706 1.000 23.90623 258 ASN A C 1
ATOM 2810 O O . ASN A 1 189 ? 21.34499 -0.34144 26.42796 1.000 26.56504 258 ASN A O 1
ATOM 2821 N N . PHE A 1 190 ? 19.14080 0.09502 26.26727 1.000 24.24563 259 PHE A N 1
ATOM 2822 C CA . PHE A 1 190 ? 19.21452 1.39570 26.90310 1.000 25.36257 259 PHE A CA 1
ATOM 2823 C C . PHE A 1 190 ? 18.86432 1.32971 28.37753 1.000 28.69174 259 PHE A C 1
ATOM 2824 O O . PHE A 1 190 ? 19.01462 2.33714 29.08071 1.000 30.96920 259 PHE A O 1
ATOM 2841 N N . SER A 1 191 ? 18.56051 0.14431 28.88921 1.000 31.70338 260 SER A N 1
ATOM 2842 C CA A SER A 1 191 ? 18.30357 -0.00913 30.31037 0.495 34.38009 260 SER A CA 1
ATOM 2843 C CA B SER A 1 191 ? 18.30174 -0.02239 30.31040 0.505 34.44354 260 SER A CA 1
ATOM 2844 C C . SER A 1 191 ? 19.60807 -0.16367 31.08108 1.000 37.33001 260 SER A C 1
ATOM 2845 O O . SER A 1 191 ? 20.66339 -0.48332 30.53020 1.000 38.29940 260 SER A O 1
ATOM 2860 N N . LYS A 1 192 ? 19.51737 0.04691 32.37725 1.000 41.73155 261 LYS A N 1
ATOM 2861 C CA . LYS A 1 192 ? 20.67181 -0.17298 33.23143 1.000 46.48009 261 LYS A CA 1
ATOM 2862 C C . LYS A 1 192 ? 20.96418 -1.67196 33.35131 1.000 47.63473 261 LYS A C 1
ATOM 2863 O O . LYS A 1 192 ? 22.07838 -2.07788 33.73356 1.000 48.85085 261 LYS A O 1
#

Sequence (183 aa):
GGAYKQVKLGEDAPNSSVVHHVSSNPETADGAECHLLLDFASAERPLVVNFGSATCPPFTRQLPAFRQLVEEFSSVADFLLVYIDDEAHPSDGWAVPGDSSLSFEVAAHRNQEDRCAAAHQLLLERFSLPPQCQVVADRMDNNANNVAYGVAFERVCIVQRRKIAYLGGKGPFSYNLQEVRSWLEKNFSSK

Foldseek 3Di:
DPAADDDAFAFQDFAKWFFQDFPCPDHGHIDTPCVQPDDQAKEKEKEAFQQQCVRLVCLLVVLVCCVVPLVRHAAEYEQEWHPDADPPPDDPPDDDLTDHHHTDPAPVSSSVRVVVSCVSNVRHVSRTYIYHHPVRRNCRNLVDDRIWMFMAGPSGTNDTFDDDPPSRDVVVVVVVVCVVPDD

InterPro domains:
  IPR000643 Iodothyronine deiodinase [PF00837] (4-259)
  IPR000643 Iodothyronine deiodinase [PIRSF001330] (3-260)
  IPR000643 Iodothyronine deiodinase [PTHR11781] (1-259)
  IPR008261 Iodothyronine deiodinase, active site [PS01205] (119-133)
  IPR036249 Thioredoxin-like superfamily [SSF52833] (102-163)

Solvent-accessible surface area: 9882 Å² total; per-residue (Å²): 121,109,165,122,142,25,133,111,44,66,110,5,37,75,7,37,0,6,20,0,28,23,110,174,143,72,84,37,27,127,23,79,0,48,94,29,35,51,99,115,74,1,1,0,0,0,0,0,0,1,16,1,72,66,0,2,174,43,0,48,27,0,61,85,2,1,115,83,20,33,97,61,1,32,2,0,0,0,0,4,63,15,11,102,66,22,147,70,220,67,129,70,84,125,119,71,82,21,52,93,17,61,67,21,193,49,29,123,33,1,17,43,1,0,61,88,0,12,144,110,5,76,10,32,35,78,0,72,1,0,0,0,79,67,102,47,35,0,27,82,12,0,41,20,79,106,31,32,4,0,0,1,16,110,188,88,3,34,23,31,6,45,195,38,132,174,29,31,62,0,89,89,0,73,50,44,0,81,160,52,84,79,245

Secondary structure (DSSP, 8-state):
--S----TTSBPP--EEEEE------TT-EEEGGGG--TT--EEEEEE-TT-HHHHHTHHHHHHHHHHHTTTSEEEEEE-S-SS-B-S----SS--SS---BPP-SHHHHHHHHHHHHHHTT--TTEEEEEE-TT-HHHHHTT-BSBEEEEEETTEEEEE--SSTT---HHHHHHHHHHHH--

Nearest PDB structures (foldseek):
  9h48-assembly1_A  TM=1.005E+00  e=2.770E-42  Mus musculus
  4tr4-assembly1_A  TM=8.916E-01  e=1.607E-19  Mus musculus
  5ijt-assembly1_J  TM=6.396E-01  e=7.689E-05  Homo sapiens
  4fyu-assembly1_A  TM=5.643E-01  e=3.400E-04  Wuchereria bancrofti
  7fc2-assembly1_A  TM=4.306E-01  e=4.228E-03  Mus musculus